Protein AF-0000000078660345 (afdb_homodimer)

Structure (mmCIF, N/CA/C/O backbone):
data_AF-0000000078660345-model_v1
#
loop_
_entity.id
_entity.type
_entity.pdbx_description
1 polymer Gp118
#
loop_
_atom_site.group_PDB
_atom_site.id
_atom_site.type_symbol
_atom_site.label_atom_id
_atom_site.label_alt_id
_atom_site.label_comp_id
_atom_site.label_asym_id
_atom_site.label_entity_id
_atom_site.label_seq_id
_atom_site.pdbx_PDB_ins_code
_atom_site.Cartn_x
_atom_site.Cartn_y
_atom_site.Cartn_z
_atom_site.occupancy
_atom_site.B_iso_or_equiv
_atom_site.auth_seq_id
_atom_site.auth_comp_id
_atom_site.auth_asym_id
_atom_site.auth_atom_id
_atom_site.pdbx_PDB_model_num
ATOM 1 N N . MET A 1 1 ? -8.359 8.5 -7.828 1 90.56 1 MET A N 1
ATOM 2 C CA . MET A 1 1 ? -7.992 8.031 -6.496 1 90.56 1 MET A CA 1
ATOM 3 C C . MET A 1 1 ? -6.828 8.844 -5.938 1 90.56 1 MET A C 1
ATOM 5 O O . MET A 1 1 ? -5.863 9.125 -6.648 1 90.56 1 MET A O 1
ATOM 9 N N . PRO A 1 2 ? -6.848 9.375 -4.699 1 96.94 2 PRO A N 1
ATOM 10 C CA . PRO A 1 2 ? -5.801 10.266 -4.191 1 96.94 2 PRO A CA 1
ATOM 11 C C . PRO A 1 2 ? -4.473 9.547 -3.969 1 96.94 2 PRO A C 1
ATOM 13 O O . PRO A 1 2 ? -4.453 8.328 -3.773 1 96.94 2 PRO A O 1
ATOM 16 N N . GLY A 1 3 ? -3.383 10.242 -4.055 1 98.69 3 GLY A N 1
ATOM 17 C CA . GLY A 1 3 ? -2.053 9.703 -3.828 1 98.69 3 GLY A CA 1
ATOM 18 C C . GLY A 1 3 ? -1.771 9.391 -2.369 1 98.69 3 GLY A C 1
ATOM 19 O O . GLY A 1 3 ? -2.238 10.109 -1.479 1 98.69 3 GLY A O 1
ATOM 20 N N . ALA A 1 4 ? -1.018 8.328 -2.193 1 98.81 4 ALA A N 1
ATOM 21 C CA . ALA A 1 4 ? -0.575 7.945 -0.854 1 98.81 4 ALA A CA 1
ATOM 22 C C . ALA A 1 4 ? 0.367 8.992 -0.269 1 98.81 4 ALA A C 1
ATOM 24 O O . ALA A 1 4 ? 1.293 9.453 -0.943 1 98.81 4 ALA A O 1
ATOM 25 N N . VAL A 1 5 ? 0.137 9.391 0.981 1 98.94 5 VAL A N 1
ATOM 26 C CA . VAL A 1 5 ? 1.002 10.352 1.66 1 98.94 5 VAL A CA 1
ATOM 27 C C . VAL A 1 5 ? 2.189 9.625 2.287 1 98.94 5 VAL A C 1
ATOM 29 O O . VAL A 1 5 ? 2.031 8.539 2.855 1 98.94 5 VAL A O 1
ATOM 32 N N . ARG A 1 6 ? 3.371 10.227 2.215 1 98.88 6 ARG A N 1
ATOM 33 C CA . ARG A 1 6 ? 4.613 9.625 2.689 1 98.88 6 ARG A CA 1
ATOM 34 C C . ARG A 1 6 ? 5.293 10.516 3.723 1 98.88 6 ARG A C 1
ATOM 36 O O . ARG A 1 6 ? 4.887 11.664 3.926 1 98.88 6 ARG A O 1
ATOM 43 N N . LEU A 1 7 ? 6.234 9.945 4.379 1 98.94 7 LEU A N 1
ATOM 44 C CA . LEU A 1 7 ? 7.055 10.734 5.293 1 98.94 7 LEU A CA 1
ATOM 45 C C . LEU A 1 7 ? 7.547 12.008 4.617 1 98.94 7 LEU A C 1
ATOM 47 O O . LEU A 1 7 ? 8.008 11.969 3.475 1 98.94 7 LEU A O 1
ATOM 51 N N . ASN A 1 8 ? 7.406 13.086 5.277 1 98.88 8 ASN A N 1
ATOM 52 C CA . ASN A 1 8 ? 7.902 14.406 4.906 1 98.88 8 ASN A CA 1
ATOM 53 C C . ASN A 1 8 ? 7.02 15.055 3.842 1 98.88 8 ASN A C 1
ATOM 55 O O . ASN A 1 8 ? 7.32 16.156 3.361 1 98.88 8 ASN A O 1
ATOM 59 N N . ASP A 1 9 ? 5.996 14.445 3.354 1 98.94 9 ASP A N 1
ATOM 60 C CA . ASP A 1 9 ? 4.988 15.172 2.584 1 98.94 9 ASP A CA 1
ATOM 61 C C . ASP A 1 9 ? 4.352 16.281 3.42 1 98.94 9 ASP A C 1
ATOM 63 O O . ASP A 1 9 ? 4.43 16.25 4.648 1 98.94 9 ASP A O 1
ATOM 67 N N . THR A 1 10 ? 3.684 17.297 2.742 1 98.94 10 THR A N 1
ATOM 68 C CA . THR A 1 10 ? 3.328 18.531 3.457 1 98.94 10 THR A CA 1
ATOM 69 C C . THR A 1 10 ? 1.813 18.688 3.531 1 98.94 10 THR A C 1
ATOM 71 O O . THR A 1 10 ? 1.074 18 2.828 1 98.94 10 THR A O 1
ATOM 74 N N . CYS A 1 11 ? 1.404 19.609 4.414 1 98.81 11 CYS A N 1
ATOM 75 C CA . CYS A 1 11 ? -0.005 19.953 4.551 1 98.81 11 CYS A CA 1
ATOM 76 C C . CYS A 1 11 ? -0.269 21.359 4.016 1 98.81 11 CYS A C 1
ATOM 78 O O . CYS A 1 11 ? 0.665 22.078 3.65 1 98.81 11 CYS A O 1
ATOM 80 N N . SER A 1 12 ? -1.516 21.734 4.078 1 98.75 12 SER A N 1
ATOM 81 C CA . SER A 1 12 ? -1.976 23.016 3.529 1 98.75 12 SER A CA 1
ATOM 82 C C . SER A 1 12 ? -1.682 24.156 4.48 1 98.75 12 SER A C 1
ATOM 84 O O . SER A 1 12 ? -1.7 25.328 4.078 1 98.75 12 SER A O 1
ATOM 86 N N . GLY A 1 13 ? -1.365 23.844 5.75 1 98.44 13 GLY A N 1
ATOM 87 C CA . GLY A 1 13 ? -1.57 24.844 6.777 1 98.44 13 GLY A CA 1
ATOM 88 C C . GLY A 1 13 ? -3.035 25.141 7.039 1 98.44 13 GLY A C 1
ATOM 89 O O . GLY A 1 13 ? -3.916 24.469 6.496 1 98.44 13 GLY A O 1
ATOM 90 N N . HIS A 1 14 ? -3.252 26.016 7.953 1 98.19 14 HIS A N 1
ATOM 91 C CA . HIS A 1 14 ? -4.594 26.469 8.273 1 98.19 14 HIS A CA 1
ATOM 92 C C . HIS A 1 14 ? -4.559 27.859 8.93 1 98.19 14 HIS A C 1
ATOM 94 O O . HIS A 1 14 ? -3.631 28.156 9.68 1 98.19 14 HIS A O 1
ATOM 100 N N . ASP A 1 15 ? -5.574 28.641 8.562 1 97.19 15 ASP A N 1
ATOM 101 C CA . ASP A 1 15 ? -5.609 30 9.062 1 97.19 15 ASP A CA 1
ATOM 102 C C . ASP A 1 15 ? -4.273 30.703 8.828 1 97.19 15 ASP A C 1
ATOM 104 O O . ASP A 1 15 ? -3.795 30.781 7.695 1 97.19 15 ASP A O 1
ATOM 108 N N . ASP A 1 16 ? -3.551 31.234 9.984 1 97.62 16 ASP A N 1
ATOM 109 C CA . ASP A 1 16 ? -2.277 31.938 9.82 1 97.62 16 AS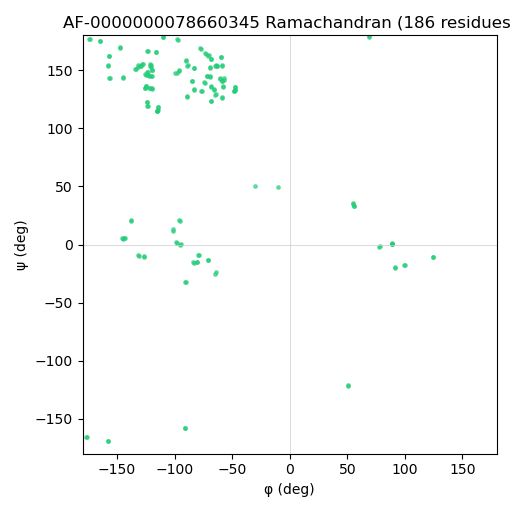P A CA 1
ATOM 110 C C . ASP A 1 16 ? -1.105 31.016 10.172 1 97.62 16 ASP A C 1
ATOM 112 O O . ASP A 1 16 ? 0.02 31.484 10.352 1 97.62 16 ASP A O 1
ATOM 116 N N . PHE A 1 17 ? -1.413 29.688 10.312 1 98.38 17 PHE A N 1
ATOM 117 C CA . PHE A 1 17 ? -0.36 28.703 10.453 1 98.38 17 PHE A CA 1
ATOM 118 C C . PHE A 1 17 ? 0.093 28.188 9.094 1 98.38 17 PHE A C 1
ATOM 120 O O . PHE A 1 17 ? -0.723 27.719 8.297 1 98.38 17 PHE A O 1
ATOM 127 N N . GLY A 1 18 ? 1.322 28.219 8.805 1 98.19 18 GLY A N 1
ATOM 128 C CA . GLY A 1 18 ? 1.854 27.828 7.508 1 98.19 18 GLY A CA 1
ATOM 129 C C . GLY A 1 18 ? 1.916 26.328 7.309 1 98.19 18 GLY A C 1
ATOM 130 O O . GLY A 1 18 ? 1.746 25.562 8.258 1 98.19 18 GLY A O 1
ATOM 131 N N . SER A 1 19 ? 2.174 25.953 6.043 1 98.62 19 SER A N 1
ATOM 132 C CA . SER A 1 19 ? 2.418 24.562 5.688 1 98.62 19 SER A CA 1
ATOM 133 C C . SER A 1 19 ? 3.611 24 6.449 1 98.62 19 SER 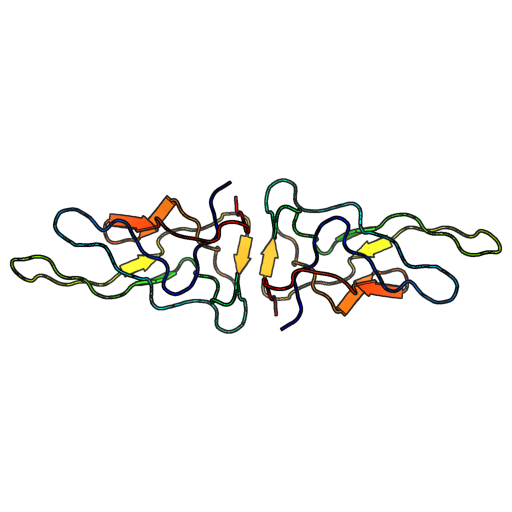A C 1
ATOM 135 O O . SER A 1 19 ? 4.512 24.75 6.844 1 98.62 19 SER A O 1
ATOM 137 N N . ARG A 1 20 ? 3.607 22.656 6.637 1 98.75 20 ARG A N 1
ATOM 138 C CA . ARG A 1 20 ? 4.715 21.953 7.273 1 98.75 20 ARG A CA 1
ATOM 139 C C . ARG A 1 20 ? 4.73 20.469 6.871 1 98.75 20 ARG A C 1
ATOM 141 O O . ARG A 1 20 ? 3.729 19.953 6.379 1 98.75 20 ARG A O 1
ATOM 148 N N . PRO A 1 21 ? 5.824 19.812 7.062 1 98.88 21 PRO A N 1
ATOM 149 C CA . PRO A 1 21 ? 5.883 18.375 6.781 1 98.88 21 PRO A CA 1
ATOM 150 C C . PRO A 1 21 ? 5.355 17.516 7.934 1 98.88 21 PRO A C 1
ATOM 152 O O . PRO A 1 21 ? 5.391 17.953 9.086 1 98.88 21 PRO A O 1
ATOM 155 N N . ASN A 1 22 ? 4.82 16.312 7.547 1 98.94 22 ASN A N 1
ATOM 156 C CA . ASN A 1 22 ? 4.727 15.305 8.594 1 98.94 22 ASN A CA 1
ATOM 157 C C . ASN A 1 22 ? 6.105 14.781 8.992 1 98.94 22 ASN A C 1
ATOM 159 O O . ASN A 1 22 ? 7.082 14.984 8.273 1 98.94 22 ASN A O 1
ATOM 163 N N . ASN A 1 23 ? 6.16 14.094 10.25 1 98.88 23 ASN A N 1
ATOM 164 C CA . ASN A 1 23 ? 7.473 13.664 10.719 1 98.88 23 ASN A CA 1
ATOM 165 C C . ASN A 1 23 ? 7.418 12.258 11.32 1 98.88 23 ASN A C 1
ATOM 167 O O . ASN A 1 23 ? 8.273 11.898 12.133 1 98.88 23 ASN A O 1
ATOM 171 N N . GLN A 1 24 ? 6.406 11.5 10.984 1 98.94 24 GLN A N 1
ATOM 172 C CA . GLN A 1 24 ? 6.293 10.109 11.398 1 98.94 24 GLN A CA 1
ATOM 173 C C . GLN A 1 24 ? 5.648 9.258 10.312 1 98.94 24 GLN A C 1
ATOM 175 O O . GLN A 1 24 ? 4.738 9.711 9.617 1 98.94 24 GLN A O 1
ATOM 180 N N . ALA A 1 25 ? 6.109 8.062 10.203 1 98.81 25 ALA A N 1
ATOM 181 C CA . ALA A 1 25 ? 5.609 7.102 9.219 1 98.81 25 ALA A CA 1
ATOM 182 C C . ALA A 1 25 ? 6.062 5.684 9.555 1 98.81 25 ALA A C 1
ATOM 184 O O . ALA A 1 25 ? 6.762 5.469 10.547 1 98.81 25 ALA A O 1
ATOM 185 N N . SER A 1 26 ? 5.547 4.781 8.742 1 98.81 26 SER A N 1
ATOM 186 C CA . SER A 1 26 ? 5.984 3.398 8.891 1 98.81 26 SER A CA 1
ATOM 187 C C . SER A 1 26 ? 7.496 3.275 8.742 1 98.81 26 SER A C 1
ATOM 189 O O . SER A 1 26 ? 8.094 3.918 7.879 1 98.81 26 SER A O 1
ATOM 191 N N . THR A 1 27 ? 8.156 2.381 9.562 1 98.12 27 THR A N 1
ATOM 192 C CA . THR A 1 27 ? 9.602 2.178 9.492 1 98.12 27 THR A CA 1
ATOM 193 C C . THR A 1 27 ? 9.938 0.948 8.648 1 98.12 27 THR A C 1
ATOM 195 O O . THR A 1 27 ? 11.109 0.633 8.438 1 98.12 27 THR A O 1
ATOM 198 N N . ASP A 1 28 ? 8.883 0.272 8.086 1 97.38 28 ASP A N 1
ATOM 199 C CA . ASP A 1 28 ? 9.188 -0.952 7.352 1 97.38 28 ASP A CA 1
ATOM 200 C C . ASP A 1 28 ? 8.281 -1.098 6.129 1 97.38 28 ASP A C 1
ATOM 202 O O . ASP A 1 28 ? 8.234 -2.162 5.508 1 97.38 28 ASP A O 1
ATOM 206 N N . VAL A 1 29 ? 7.461 -0.169 5.781 1 98.38 29 VAL A N 1
ATOM 207 C CA . VAL A 1 29 ? 6.672 -0.076 4.555 1 98.38 29 VAL A CA 1
ATOM 208 C C . VAL A 1 29 ? 6.977 1.24 3.844 1 98.38 29 VAL A C 1
ATOM 210 O O . VAL A 1 29 ? 6.824 2.316 4.426 1 98.38 29 VAL A O 1
ATOM 213 N N . PHE A 1 30 ? 7.418 1.163 2.609 1 98.5 30 PHE A N 1
ATOM 214 C CA . PHE A 1 30 ? 7.93 2.342 1.919 1 98.5 30 PHE A CA 1
ATOM 215 C C . PHE A 1 30 ? 7.207 2.547 0.592 1 98.5 30 PHE A C 1
ATOM 217 O O . PHE A 1 30 ? 6.941 1.584 -0.131 1 98.5 30 PHE A O 1
ATOM 224 N N . VAL A 1 31 ? 6.844 3.74 0.366 1 98.5 31 VAL A N 1
ATOM 225 C CA . VAL A 1 31 ? 6.277 4.215 -0.894 1 98.5 31 VAL A CA 1
ATOM 226 C C . VAL A 1 31 ? 7.23 5.215 -1.543 1 98.5 31 VAL A C 1
ATOM 228 O O . VAL A 1 31 ? 7.488 6.285 -0.989 1 98.5 31 VAL A O 1
ATOM 231 N N . ASN A 1 32 ? 7.777 4.875 -2.732 1 97.94 32 ASN A N 1
ATOM 232 C CA . ASN A 1 32 ? 8.727 5.727 -3.439 1 97.94 32 ASN A CA 1
ATOM 233 C C . ASN A 1 32 ? 9.922 6.09 -2.562 1 97.94 32 ASN A C 1
ATOM 235 O O . ASN A 1 32 ? 10.336 7.25 -2.518 1 97.94 32 ASN A O 1
ATOM 239 N N . GLY A 1 33 ? 10.289 5.184 -1.774 1 96.88 33 GLY A N 1
ATOM 240 C CA . GLY A 1 33 ? 11.508 5.363 -1.008 1 96.88 33 GLY A CA 1
ATOM 241 C C . GLY A 1 33 ? 11.281 6.051 0.326 1 96.88 33 GLY A C 1
ATOM 242 O O . GLY A 1 33 ? 12.227 6.258 1.091 1 96.88 33 GLY A O 1
ATOM 243 N N . ARG A 1 34 ? 10.102 6.406 0.673 1 98.62 34 ARG A N 1
ATOM 244 C CA . ARG A 1 34 ? 9.75 7.082 1.918 1 98.62 34 ARG A CA 1
ATOM 245 C C . ARG A 1 34 ? 8.711 6.289 2.697 1 98.62 34 ARG A C 1
ATOM 247 O O . ARG A 1 34 ? 7.867 5.609 2.105 1 98.62 34 ARG A O 1
ATOM 254 N N . GLY A 1 35 ? 8.68 6.309 4.004 1 98.81 35 GLY A N 1
ATOM 255 C CA . GLY A 1 35 ? 7.734 5.582 4.836 1 98.81 35 GLY A CA 1
ATOM 256 C C . GLY A 1 35 ? 6.289 5.973 4.586 1 9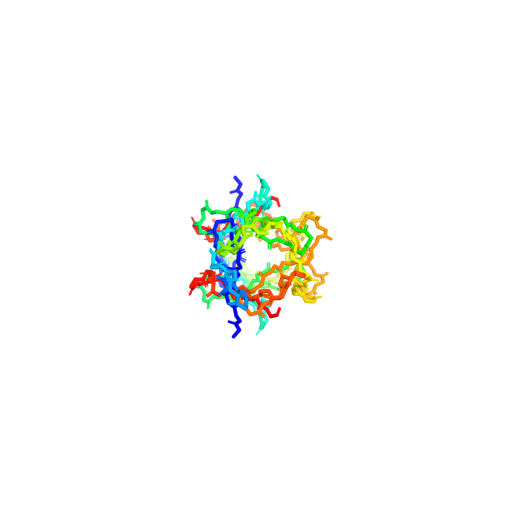8.81 35 GLY A C 1
ATOM 257 O O . GLY A 1 35 ? 5.992 7.145 4.344 1 98.81 35 GLY A O 1
ATOM 258 N N . ALA A 1 36 ? 5.445 4.988 4.652 1 98.88 36 ALA A N 1
ATOM 259 C CA . ALA A 1 36 ? 4.008 5.219 4.52 1 98.88 36 ALA A CA 1
ATOM 260 C C . ALA A 1 36 ? 3.461 5.977 5.723 1 98.88 36 ALA A C 1
ATOM 262 O O . ALA A 1 36 ? 3.645 5.559 6.867 1 98.88 36 ALA A O 1
ATOM 263 N N . HIS A 1 37 ? 2.811 7.145 5.504 1 98.94 37 HIS A N 1
ATOM 264 C CA . HIS A 1 37 ? 2.213 7.953 6.559 1 98.94 37 HIS A CA 1
ATOM 265 C C . HIS A 1 37 ? 0.819 7.449 6.918 1 98.94 37 HIS A C 1
ATOM 267 O O . HIS A 1 37 ? -0 7.195 6.031 1 98.94 37 HIS A O 1
ATOM 273 N N . ARG A 1 38 ? 0.502 7.305 8.219 1 98.94 38 ARG A N 1
ATOM 274 C CA . ARG A 1 38 ? -0.704 6.609 8.664 1 98.94 38 ARG A CA 1
ATOM 275 C C . ARG A 1 38 ? -1.505 7.469 9.633 1 98.94 38 ARG A C 1
ATOM 277 O O . ARG A 1 38 ? -0.966 8.398 10.234 1 98.94 38 ARG A O 1
ATOM 284 N N . GLN A 1 39 ? -2.775 7.18 9.688 1 98.94 39 GLN A N 1
ATOM 285 C CA . GLN A 1 39 ? -3.604 7.836 10.695 1 98.94 39 GLN A CA 1
ATOM 286 C C . GLN A 1 39 ? -2.943 7.777 12.07 1 98.94 39 GLN A C 1
ATOM 288 O O . GLN A 1 39 ? -2.439 6.73 12.477 1 98.94 39 GLN A O 1
ATOM 293 N N . GLY A 1 40 ? -2.986 8.883 12.703 1 98.94 40 GLY A N 1
ATOM 294 C CA . GLY A 1 40 ? -2.41 8.969 14.039 1 98.94 40 GLY A CA 1
ATOM 295 C C . GLY A 1 40 ? -0.955 9.398 14.031 1 98.94 40 GLY A C 1
ATOM 296 O O . GLY A 1 40 ? -0.427 9.836 15.055 1 98.94 40 GLY A O 1
ATOM 297 N N . ASP A 1 41 ? -0.25 9.281 12.945 1 98.94 41 ASP A N 1
ATOM 298 C CA . ASP A 1 41 ? 1.136 9.727 12.828 1 98.94 41 ASP A CA 1
ATOM 299 C C . ASP A 1 41 ? 1.243 11.234 13.016 1 98.94 41 ASP A C 1
ATOM 301 O O . ASP A 1 41 ? 0.329 11.977 12.648 1 98.94 41 ASP A O 1
ATOM 305 N N . SER A 1 42 ? 2.395 11.68 13.461 1 98.88 42 SER A N 1
ATOM 306 C CA . SER A 1 42 ? 2.551 13.055 13.93 1 98.88 42 SER A CA 1
ATOM 307 C C . SER A 1 42 ? 2.963 13.977 12.789 1 98.88 42 SER A C 1
ATOM 309 O O . SER A 1 42 ? 3.529 13.523 11.789 1 98.88 42 SER A O 1
ATOM 311 N N . TRP A 1 43 ? 2.691 15.219 13.016 1 98.88 43 TRP A N 1
ATOM 312 C CA . TRP A 1 43 ? 3.115 16.328 12.164 1 98.88 43 TRP A CA 1
ATOM 313 C C . TRP A 1 43 ? 3.998 17.297 12.93 1 98.88 43 TRP A C 1
ATOM 315 O O . TRP A 1 43 ? 3.775 17.547 14.117 1 98.88 43 TRP A O 1
ATOM 325 N N . ALA A 1 44 ? 4.871 17.922 12.234 1 98.81 44 ALA A N 1
ATOM 326 C CA . ALA A 1 44 ? 5.812 18.859 12.852 1 98.81 44 ALA A CA 1
ATOM 327 C C . ALA A 1 44 ? 5.086 20.062 13.438 1 98.81 44 ALA A C 1
ATOM 329 O O . ALA A 1 44 ? 3.984 20.406 13.008 1 98.81 44 ALA A O 1
ATOM 330 N N . VAL A 1 45 ? 5.703 20.656 14.43 1 98.38 45 VAL A N 1
ATOM 331 C CA . VAL A 1 45 ? 5.184 21.891 15.008 1 98.38 45 VAL A CA 1
ATOM 332 C C . VAL A 1 45 ? 5.309 23.031 14 1 98.38 45 VAL A C 1
ATOM 334 O O . VAL A 1 45 ? 6.328 23.156 13.312 1 98.38 45 VAL A O 1
ATOM 337 N N . HIS A 1 46 ? 4.27 23.844 13.852 1 98.12 46 HIS A N 1
ATOM 338 C CA . HIS A 1 46 ? 4.328 25.125 13.148 1 98.12 46 HIS A CA 1
ATOM 339 C C . HIS A 1 46 ? 3.73 26.25 13.992 1 98.12 46 HIS A C 1
ATOM 341 O O . HIS A 1 46 ? 2.992 25.984 14.945 1 98.12 46 HIS A O 1
ATOM 347 N N . CYS A 1 47 ? 4.199 27.422 13.711 1 97.69 47 CYS A N 1
ATOM 348 C CA . CYS A 1 47 ? 3.797 28.594 14.492 1 97.69 47 CYS A CA 1
ATOM 349 C C . CYS A 1 47 ? 3.143 29.641 13.609 1 97.69 47 CYS A C 1
ATOM 351 O O . CYS A 1 47 ? 3.381 29.688 12.398 1 97.69 47 CYS A O 1
ATOM 353 N N . ASN A 1 48 ? 2.256 30.422 14.344 1 96.38 48 ASN A N 1
ATOM 354 C CA . ASN A 1 48 ? 1.751 31.609 13.648 1 96.38 48 ASN A CA 1
ATOM 355 C C . ASN A 1 48 ? 2.533 32.875 14.023 1 96.38 48 ASN A C 1
ATOM 357 O O . ASN A 1 48 ? 3.508 32.781 14.773 1 96.38 48 ASN A O 1
ATOM 361 N N . PRO A 1 49 ? 2.264 34.031 13.422 1 92.31 49 PRO A N 1
ATOM 362 C CA . PRO A 1 49 ? 3.061 35.25 13.617 1 92.31 49 PRO A CA 1
ATOM 363 C C . PRO A 1 49 ? 3.01 35.781 15.055 1 92.31 49 PRO A C 1
ATOM 365 O O . PRO A 1 49 ? 3.881 36.531 15.469 1 92.31 49 PRO A O 1
ATOM 368 N N . VAL A 1 50 ? 2.072 35.625 16.078 1 88.12 50 VAL A N 1
ATOM 369 C CA . VAL A 1 50 ? 1.95 36.156 17.438 1 88.12 50 VAL A CA 1
ATOM 370 C C . VAL A 1 50 ? 2.492 35.156 18.438 1 88.12 50 VAL A C 1
ATOM 372 O O . VAL A 1 50 ? 2.23 35.25 19.641 1 88.12 50 VAL A O 1
ATOM 375 N N . PRO A 1 51 ? 3.266 34.281 18.109 1 80.88 51 PRO A N 1
ATOM 376 C CA . PRO A 1 51 ? 3.939 33 17.875 1 80.88 51 PRO A CA 1
ATOM 377 C C . PRO A 1 51 ? 3.281 31.828 18.641 1 80.88 51 PRO A C 1
ATOM 379 O O . PRO A 1 51 ? 3.826 31.344 19.625 1 80.88 51 PRO A O 1
ATOM 382 N N . SER A 1 52 ? 2.029 31.594 18.625 1 94.75 52 SER A N 1
ATOM 383 C CA . SER A 1 52 ? 1.403 30.359 19.047 1 94.75 52 SER A CA 1
ATOM 384 C C . SER A 1 52 ? 1.804 29.188 18.141 1 94.75 52 SER A C 1
ATOM 386 O O . SER A 1 52 ? 1.833 29.344 16.922 1 94.75 52 SER A O 1
ATOM 388 N N . CYS A 1 53 ? 2.266 28.094 18.844 1 98.38 53 CYS A N 1
ATOM 389 C CA . CYS A 1 53 ? 2.766 26.938 18.109 1 98.38 53 CYS A CA 1
ATOM 390 C C . CYS A 1 53 ? 2.037 25.656 18.516 1 98.38 53 CYS A C 1
ATOM 392 O O . CYS A 1 53 ? 1.604 25.531 19.656 1 98.38 53 CYS A O 1
ATOM 394 N N . HIS A 1 54 ? 1.845 24.75 17.547 1 98.44 54 HIS A N 1
ATOM 395 C CA . HIS A 1 54 ? 1.306 23.438 17.875 1 98.44 54 HIS A CA 1
ATOM 396 C C . HIS A 1 54 ? 1.667 22.422 16.797 1 98.44 54 HIS A C 1
ATOM 398 O O . HIS A 1 54 ? 2.016 22.781 15.68 1 98.44 54 HIS A O 1
ATOM 404 N N . GLY A 1 55 ? 1.704 21.172 17.25 1 98.06 55 GLY A N 1
ATOM 405 C CA . GLY A 1 55 ? 1.789 20.062 16.328 1 98.06 55 GLY A CA 1
ATOM 406 C C . GLY A 1 55 ? 0.432 19.516 15.906 1 98.06 55 GLY A C 1
ATOM 407 O O . GLY A 1 55 ? -0.542 20.266 15.828 1 98.06 55 GLY A O 1
ATOM 408 N N . GLY A 1 56 ? 0.416 18.297 15.469 1 98.19 56 GLY A N 1
ATOM 409 C CA . GLY A 1 56 ? -0.815 17.594 15.141 1 98.19 56 GLY A CA 1
ATOM 410 C C . GLY A 1 56 ? -0.593 16.141 14.781 1 98.19 56 GLY A C 1
ATOM 411 O O . GLY A 1 56 ? 0.539 15.648 14.82 1 98.19 56 GLY A O 1
ATOM 412 N N . ASN A 1 57 ? -1.653 15.523 14.562 1 98.81 57 ASN A N 1
ATOM 413 C CA . ASN A 1 57 ? -1.657 14.133 14.109 1 98.81 57 ASN A CA 1
ATOM 414 C C . ASN A 1 57 ? -2.629 13.93 12.953 1 98.81 57 ASN A C 1
ATOM 416 O O . ASN A 1 57 ? -3.625 14.641 12.836 1 98.81 57 ASN A O 1
ATOM 420 N N . ALA A 1 58 ? -2.301 12.945 12.094 1 98.94 58 ALA A N 1
ATOM 421 C CA . ALA A 1 58 ? -3.213 12.57 11.016 1 98.94 58 ALA A CA 1
ATOM 422 C C . ALA A 1 58 ? -4.559 12.117 11.578 1 98.94 58 ALA A C 1
ATOM 424 O O . ALA A 1 58 ? -4.625 11.172 12.367 1 98.94 58 ALA A O 1
ATOM 425 N N . ALA A 1 59 ? -5.594 12.711 11.094 1 98.88 59 ALA A N 1
ATOM 426 C CA . ALA A 1 59 ? -6.902 12.5 11.711 1 98.88 59 ALA A CA 1
ATOM 427 C C . ALA A 1 59 ? -7.633 11.328 11.062 1 98.88 59 ALA A C 1
ATOM 429 O O . ALA A 1 59 ? -8.445 10.664 11.703 1 98.88 59 ALA A O 1
ATOM 430 N N . ASN A 1 60 ? -7.406 11.117 9.781 1 98.25 60 ASN A N 1
ATOM 431 C CA . ASN A 1 60 ? -8.078 10.031 9.078 1 98.25 60 ASN A CA 1
ATOM 432 C C . ASN A 1 60 ? -7.191 9.445 7.984 1 98.25 60 ASN A C 1
ATOM 434 O O . ASN A 1 60 ? -6.113 9.969 7.703 1 98.25 60 ASN A O 1
ATOM 438 N N . GLY A 1 61 ? -7.609 8.336 7.438 1 98.31 61 GLY A N 1
ATOM 439 C CA . GLY A 1 61 ? -6.977 7.609 6.348 1 98.31 61 GLY A CA 1
ATOM 440 C C . GLY A 1 61 ? -7.934 6.703 5.598 1 98.31 61 GLY A C 1
ATOM 441 O O . GLY A 1 61 ? -9.148 6.848 5.711 1 98.31 61 GLY A O 1
ATOM 442 N N . SER A 1 62 ? -7.379 5.891 4.777 1 98.62 62 SER A N 1
ATOM 443 C CA . SER A 1 62 ? -8.141 4.977 3.93 1 98.62 62 SER A CA 1
ATOM 444 C C . SER A 1 62 ? -9.016 4.047 4.762 1 98.62 62 SER A C 1
ATOM 446 O O . SER A 1 62 ? -8.57 3.533 5.793 1 98.62 62 SER A O 1
ATOM 448 N N . PRO A 1 63 ? -10.234 3.764 4.328 1 97.38 63 PRO A N 1
ATOM 449 C CA . PRO A 1 63 ? -11.031 2.76 5.031 1 97.38 63 PRO A CA 1
ATOM 450 C C . PRO A 1 63 ? -10.633 1.33 4.672 1 97.38 63 PRO A C 1
ATOM 452 O O . PRO A 1 63 ? -11.062 0.381 5.332 1 97.38 63 PRO A O 1
ATOM 455 N N . ASN A 1 64 ? -9.742 1.174 3.615 1 96.25 64 ASN A N 1
ATOM 456 C CA . ASN A 1 64 ? -9.57 -0.172 3.078 1 96.25 64 ASN A CA 1
ATOM 457 C C . ASN A 1 64 ? -8.094 -0.533 2.951 1 96.25 64 ASN A C 1
ATOM 459 O O . ASN A 1 64 ? -7.754 -1.642 2.531 1 96.25 64 ASN A O 1
ATOM 463 N N . VAL A 1 65 ? -7.215 0.353 3.123 1 98.31 65 VAL A N 1
ATOM 464 C CA . VAL A 1 65 ? -5.777 0.101 3.096 1 98.31 65 VAL A CA 1
ATOM 465 C C . VAL A 1 65 ? -5.184 0.363 4.477 1 98.31 65 VAL A C 1
ATOM 467 O O . VAL A 1 65 ? -5.234 1.487 4.98 1 9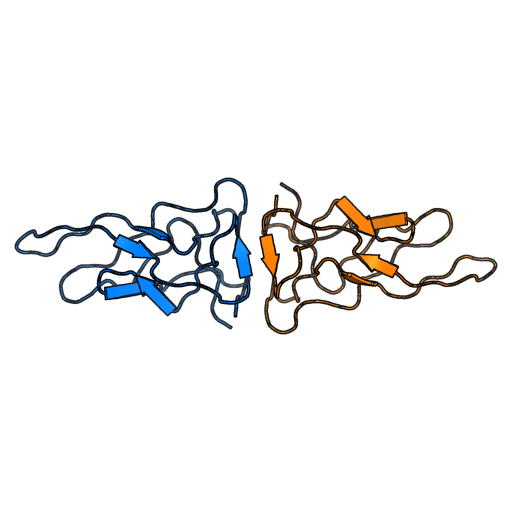8.31 65 VAL A O 1
ATOM 470 N N . PHE A 1 66 ? -4.598 -0.614 5.125 1 98.56 66 PHE A N 1
ATOM 471 C CA . PHE A 1 66 ? -4.023 -0.525 6.461 1 98.56 66 PHE A CA 1
ATOM 472 C C . PHE A 1 66 ? -2.545 -0.898 6.441 1 98.56 66 PHE A C 1
ATOM 474 O O . PHE A 1 66 ? -2.152 -1.859 5.777 1 98.56 66 PHE A O 1
ATOM 481 N N . VAL A 1 67 ? -1.803 -0.147 7.07 1 98.62 67 VAL A N 1
ATOM 482 C CA . VAL A 1 67 ? -0.367 -0.352 7.227 1 98.62 67 VAL A CA 1
ATOM 483 C C . VAL A 1 67 ? -0.01 -0.394 8.711 1 98.62 67 VAL A C 1
ATOM 485 O O . VAL A 1 67 ? -0.229 0.579 9.438 1 98.62 67 VAL A O 1
ATOM 488 N N . ASN A 1 68 ? 0.547 -1.521 9.219 1 98 68 ASN A N 1
ATOM 489 C CA . ASN A 1 68 ? 0.894 -1.697 10.625 1 98 68 ASN A CA 1
ATOM 490 C C . ASN A 1 68 ? -0.31 -1.466 11.531 1 98 68 ASN A C 1
ATOM 492 O O . ASN A 1 68 ? -0.2 -0.787 12.555 1 98 68 ASN A O 1
ATOM 496 N N . GLY A 1 69 ? -1.398 -1.83 10.984 1 97.88 69 GLY A N 1
ATOM 497 C CA . GLY A 1 69 ? -2.594 -1.789 11.812 1 97.88 69 GLY A CA 1
ATOM 498 C C . GLY A 1 69 ? -3.301 -0.448 11.773 1 97.88 69 GLY A C 1
ATOM 499 O O . GLY A 1 69 ? -4.336 -0.265 12.414 1 97.88 69 GLY A O 1
ATOM 500 N N . LYS A 1 70 ? -2.83 0.517 11.047 1 98.69 70 LYS A N 1
ATOM 501 C CA . LYS A 1 70 ? -3.41 1.854 10.969 1 98.69 70 LYS A CA 1
ATOM 502 C C . LYS A 1 70 ? -3.828 2.189 9.547 1 98.69 70 LYS A C 1
ATOM 504 O O . LYS A 1 70 ? -3.158 1.796 8.586 1 98.69 70 LYS A O 1
ATOM 509 N N . PRO A 1 71 ? -4.906 2.934 9.328 1 98.88 71 PRO A N 1
ATOM 510 C CA . PRO A 1 71 ? -5.281 3.389 7.984 1 98.88 71 PRO A CA 1
ATOM 511 C C . PRO A 1 71 ? -4.184 4.211 7.312 1 98.88 71 PRO A C 1
ATOM 513 O O . PRO A 1 71 ? -3.582 5.082 7.949 1 98.88 71 PRO A O 1
ATOM 516 N N . MET A 1 72 ? -3.965 3.902 6.059 1 98.81 72 MET A N 1
ATOM 517 C CA . MET A 1 72 ? -3.016 4.684 5.27 1 98.81 72 MET A CA 1
ATOM 518 C C . MET A 1 72 ? -3.602 6.043 4.906 1 98.81 72 MET A C 1
ATOM 520 O O . MET A 1 72 ? -4.77 6.141 4.527 1 98.81 72 MET A O 1
ATOM 524 N N . CYS A 1 73 ? -2.732 7.094 4.988 1 98.88 73 CYS A N 1
ATOM 525 C CA . CYS A 1 73 ? -3.205 8.438 4.684 1 98.88 73 CYS A CA 1
ATOM 526 C C . CYS A 1 73 ? -3.064 8.742 3.195 1 98.88 73 CYS A C 1
ATOM 528 O O . CYS A 1 73 ? -2.174 8.211 2.531 1 98.88 73 CYS A O 1
ATOM 530 N N . ARG A 1 74 ? -3.939 9.703 2.652 1 98.69 74 ARG A N 1
ATOM 531 C CA . ARG A 1 74 ? -3.998 10.117 1.253 1 98.69 74 ARG A CA 1
ATOM 532 C C . ARG A 1 74 ? -4.008 11.633 1.127 1 98.69 74 ARG A C 1
ATOM 534 O O . ARG A 1 74 ? -4.352 12.336 2.078 1 98.69 74 ARG A O 1
ATOM 541 N N . ILE A 1 75 ? -3.553 12.023 0.042 1 98.88 75 ILE A N 1
ATOM 542 C CA . ILE A 1 75 ? -3.791 13.43 -0.269 1 98.88 75 ILE A CA 1
ATOM 543 C C . ILE A 1 75 ? -5.262 13.773 -0.024 1 98.88 75 ILE A C 1
ATOM 545 O O . ILE A 1 75 ? -6.152 13.023 -0.434 1 98.88 75 ILE A O 1
ATOM 549 N N . GLY A 1 76 ? -5.527 14.859 0.663 1 98.69 76 GLY A N 1
ATOM 550 C CA . GLY A 1 76 ? -6.883 15.305 0.947 1 98.69 76 GLY A CA 1
ATOM 551 C C . GLY A 1 76 ? -7.348 14.945 2.346 1 98.69 76 GLY A C 1
ATOM 552 O O . GLY A 1 76 ? -8.32 15.508 2.846 1 98.69 76 GLY A O 1
ATOM 553 N N . ASP A 1 77 ? -6.676 14.016 2.986 1 98.81 77 ASP A N 1
ATOM 554 C CA . ASP A 1 77 ? -7.012 13.656 4.359 1 98.81 77 ASP A CA 1
ATOM 555 C C . ASP A 1 77 ? -6.684 14.797 5.324 1 98.81 77 ASP A C 1
ATOM 557 O O . ASP A 1 77 ? -5.844 15.648 5.023 1 98.81 77 ASP A O 1
ATOM 561 N N . SER A 1 78 ? -7.336 14.766 6.527 1 98.81 78 SER A N 1
ATOM 562 C CA . SER A 1 78 ? -7.23 15.883 7.461 1 98.81 78 SER A CA 1
ATOM 563 C C . SER A 1 78 ? -6.156 15.625 8.508 1 98.81 78 SER A C 1
ATOM 565 O O . SER A 1 78 ? -5.895 14.477 8.867 1 98.81 78 SER A O 1
ATOM 567 N N . VAL A 1 79 ? -5.598 16.703 8.938 1 98.81 79 VAL A N 1
ATOM 568 C CA . VAL A 1 79 ? -4.844 16.766 10.188 1 98.81 79 VAL A CA 1
ATOM 569 C C . VAL A 1 79 ? -5.723 17.359 11.289 1 98.81 79 VAL A C 1
ATOM 571 O O . VAL A 1 79 ? -6.551 18.234 11.039 1 98.81 79 VAL A O 1
ATOM 574 N N . ASN A 1 80 ? -5.516 16.922 12.492 1 98.75 80 ASN A N 1
ATOM 575 C CA . ASN A 1 80 ? -6.496 17.234 13.531 1 98.75 80 ASN A CA 1
ATOM 576 C C . ASN A 1 80 ? -6.461 18.703 13.914 1 98.75 80 ASN A C 1
ATOM 578 O O . ASN A 1 80 ? -7.359 19.203 14.602 1 98.75 80 ASN A O 1
ATOM 582 N N . CYS A 1 81 ? -5.465 19.438 13.523 1 98 81 CYS A N 1
ATOM 583 C CA . CYS A 1 81 ? -5.402 20.859 13.867 1 98 81 CYS A CA 1
ATOM 584 C C . CYS A 1 81 ? -6.215 21.688 12.891 1 98 81 CYS A C 1
ATOM 586 O O . CYS A 1 81 ? -6.398 22.891 13.094 1 98 81 CYS A O 1
ATOM 588 N N . GLY A 1 82 ? -6.551 21.078 11.766 1 98.25 82 GLY A N 1
ATOM 589 C CA . GLY A 1 82 ? -7.32 21.828 10.781 1 98.25 82 GLY A CA 1
ATOM 590 C C . GLY A 1 82 ? -6.664 21.859 9.414 1 98.25 82 GLY A C 1
ATOM 591 O O . GLY A 1 82 ? -7.293 22.266 8.43 1 98.25 82 GLY A O 1
ATOM 592 N N . SER A 1 83 ? -5.453 21.438 9.266 1 98.56 83 SER A N 1
ATOM 593 C CA . SER A 1 83 ? -4.777 21.328 7.98 1 98.56 83 SER A CA 1
ATOM 594 C C . SER A 1 83 ? -5.309 20.156 7.164 1 98.56 83 SER A C 1
ATOM 596 O O . SER A 1 83 ? -6.035 19.312 7.688 1 98.56 83 SER A O 1
ATOM 598 N N . THR A 1 84 ? -5 20.156 5.879 1 98.81 84 THR A N 1
ATOM 599 C CA . THR A 1 84 ? -5.246 19.047 4.957 1 98.81 84 THR A CA 1
ATOM 600 C C . THR A 1 84 ? -3.943 18.594 4.301 1 98.81 84 THR A C 1
ATOM 602 O O . THR A 1 84 ? -3.082 19.422 3.98 1 98.81 84 THR A O 1
ATOM 605 N N . MET A 1 85 ? -3.818 17.328 4.043 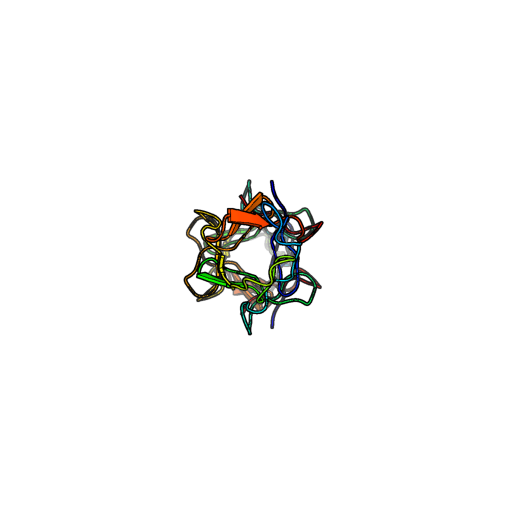1 98.88 85 MET A N 1
ATOM 606 C CA . MET A 1 85 ? -2.625 16.812 3.387 1 98.88 85 MET A CA 1
ATOM 607 C C . MET A 1 85 ? -2.646 17.109 1.892 1 98.88 85 MET A C 1
ATOM 609 O O . MET A 1 85 ? -3.631 16.812 1.21 1 98.88 85 MET A O 1
ATOM 613 N N . VAL A 1 86 ? -1.519 17.656 1.314 1 98.75 86 VAL A N 1
ATOM 614 C CA . VAL A 1 86 ? -1.681 18.219 -0.024 1 98.75 86 VAL A CA 1
ATOM 615 C C . VAL A 1 86 ? -0.647 17.609 -0.968 1 98.75 86 VAL A C 1
ATOM 617 O O . VAL A 1 86 ? -0.696 17.828 -2.18 1 98.75 86 VAL A O 1
ATOM 620 N N . ASN A 1 87 ? 0.349 16.859 -0.437 1 98.25 87 ASN A N 1
ATOM 621 C CA . ASN A 1 87 ? 1.306 16.141 -1.266 1 98.25 87 ASN A CA 1
ATOM 622 C C . ASN A 1 87 ? 1.279 14.641 -0.972 1 98.25 87 ASN A C 1
ATOM 624 O O . ASN A 1 87 ? 0.89 14.219 0.121 1 98.25 87 ASN A O 1
ATOM 628 N N . GLY A 1 88 ? 1.699 13.898 -1.979 1 98.38 88 GLY A N 1
ATOM 629 C CA . GLY A 1 88 ? 1.791 12.445 -1.889 1 98.38 88 GLY A CA 1
ATOM 630 C C . GLY A 1 88 ? 2.373 11.805 -3.135 1 98.38 88 GLY A C 1
ATOM 631 O O . GLY A 1 88 ? 2.984 12.484 -3.961 1 98.38 88 GLY A O 1
ATOM 632 N N . SER A 1 89 ? 2.193 10.539 -3.193 1 98.81 89 SER A N 1
ATOM 633 C CA . SER A 1 89 ? 2.744 9.766 -4.301 1 98.81 89 SER A CA 1
ATOM 634 C C . SER A 1 89 ? 2.029 10.078 -5.609 1 98.81 89 SER A C 1
ATOM 636 O O . SER A 1 89 ? 0.805 10.234 -5.633 1 98.81 89 SER A O 1
ATOM 638 N N . SER A 1 90 ? 2.805 10.078 -6.738 1 98.19 90 SER A N 1
ATOM 639 C CA . SER A 1 90 ? 2.219 10.32 -8.055 1 98.19 90 SER A CA 1
ATOM 640 C C . SER A 1 90 ? 1.877 9.016 -8.758 1 98.19 90 SER A C 1
ATOM 642 O O . SER A 1 90 ? 1.33 9.023 -9.867 1 98.19 90 SER A O 1
ATOM 644 N N . ASN A 1 91 ? 2.15 7.859 -8.094 1 98.12 91 ASN A N 1
ATOM 645 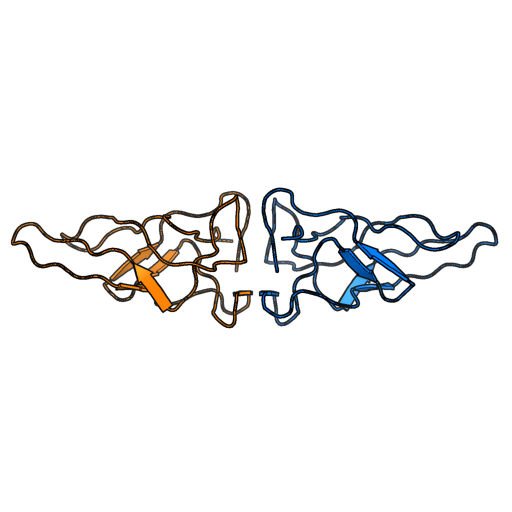C CA . ASN A 1 91 ? 1.895 6.613 -8.805 1 98.12 91 ASN A CA 1
ATOM 646 C C . ASN A 1 91 ? 1.415 5.516 -7.859 1 98.12 91 ASN A C 1
ATOM 648 O O . ASN A 1 91 ? 1.419 4.336 -8.219 1 98.12 91 ASN A O 1
ATOM 652 N N . VAL A 1 92 ? 1.193 5.762 -6.668 1 98.31 92 VAL A N 1
ATOM 653 C CA . VAL A 1 92 ? 0.493 4.902 -5.719 1 98.31 92 VAL A CA 1
ATOM 654 C C . VAL A 1 92 ? -0.798 5.578 -5.266 1 98.31 92 VAL A C 1
ATOM 656 O O . VAL A 1 92 ? -0.765 6.645 -4.645 1 98.31 92 VAL A O 1
ATOM 659 N N . PHE A 1 93 ? -1.926 5.039 -5.57 1 98 93 PHE A N 1
ATOM 660 C CA . PHE A 1 93 ? -3.232 5.629 -5.309 1 98 93 PHE A CA 1
ATOM 661 C C . PHE A 1 93 ? -4.059 4.73 -4.395 1 98 93 PHE A C 1
ATOM 663 O O . PHE A 1 93 ? -4.121 3.516 -4.598 1 98 93 PHE A O 1
ATOM 670 N N . VAL A 1 94 ? -4.645 5.371 -3.443 1 96.56 94 VAL A N 1
ATOM 671 C CA . VAL A 1 94 ? -5.367 4.691 -2.373 1 96.56 94 VAL A CA 1
ATOM 672 C C . VAL A 1 94 ? -6.797 5.23 -2.291 1 96.56 94 VAL A C 1
ATOM 674 O O . VAL A 1 94 ? -7.016 6.441 -2.396 1 96.56 94 VAL A O 1
ATOM 677 N N . ASN A 1 95 ? -7.699 4.367 -2.137 1 91.69 95 ASN A N 1
ATOM 678 C CA . ASN A 1 95 ? -9.094 4.781 -2.062 1 91.69 95 ASN A CA 1
ATOM 679 C C . ASN A 1 95 ? -9.453 5.297 -0.672 1 91.69 95 ASN A C 1
ATOM 681 O O . ASN A 1 95 ? -8.766 5 0.303 1 91.69 95 ASN A O 1
ATOM 685 N N . MET B 1 1 ? 13.43 -5.031 1.98 1 90.62 1 MET B N 1
ATOM 686 C CA . MET B 1 1 ? 11.992 -5.293 1.995 1 90.62 1 MET B CA 1
ATOM 687 C C . MET B 1 1 ? 11.484 -5.633 0.597 1 90.62 1 MET B C 1
ATOM 689 O O . MET B 1 1 ? 11.859 -4.98 -0.379 1 90.62 1 MET B O 1
ATOM 693 N N . PRO B 1 2 ? 10.711 -6.695 0.349 1 96.94 2 PRO B N 1
ATOM 694 C CA . PRO B 1 2 ? 10.328 -7.117 -1.002 1 96.94 2 PRO B CA 1
ATOM 695 C C . PRO B 1 2 ? 9.359 -6.152 -1.671 1 96.94 2 PRO B C 1
ATOM 697 O O . PRO B 1 2 ? 8.641 -5.422 -0.985 1 96.94 2 PRO B O 1
ATOM 700 N N . GLY B 1 3 ? 9.367 -6.082 -2.959 1 98.69 3 GLY B N 1
ATOM 701 C CA . GLY B 1 3 ? 8.477 -5.234 -3.736 1 98.69 3 GLY B CA 1
ATOM 702 C C . GLY B 1 3 ? 7.039 -5.73 -3.742 1 98.69 3 GLY B C 1
ATOM 703 O O . GLY B 1 3 ? 6.793 -6.941 -3.742 1 98.69 3 GLY B O 1
ATOM 704 N N . ALA B 1 4 ? 6.148 -4.762 -3.744 1 98.81 4 ALA B N 1
ATOM 705 C CA . ALA B 1 4 ? 4.723 -5.066 -3.846 1 98.81 4 ALA B CA 1
ATOM 706 C C . ALA B 1 4 ? 4.391 -5.691 -5.199 1 98.81 4 ALA B C 1
ATOM 708 O O . ALA B 1 4 ? 4.824 -5.195 -6.242 1 98.81 4 ALA B O 1
ATOM 709 N N . VAL B 1 5 ? 3.619 -6.777 -5.195 1 98.94 5 VAL B N 1
ATOM 710 C CA . VAL B 1 5 ? 3.195 -7.43 -6.43 1 98.94 5 VAL B CA 1
ATOM 711 C C . VAL B 1 5 ? 1.937 -6.75 -6.965 1 98.94 5 VAL B C 1
ATOM 713 O O . VAL B 1 5 ? 1.037 -6.402 -6.195 1 98.94 5 VAL B O 1
ATOM 716 N N . ARG B 1 6 ? 1.853 -6.59 -8.289 1 98.88 6 ARG B N 1
ATOM 717 C CA . ARG B 1 6 ? 0.756 -5.883 -8.945 1 98.88 6 ARG B CA 1
ATOM 718 C C . ARG B 1 6 ? 0.078 -6.773 -9.984 1 98.88 6 ARG B C 1
ATOM 720 O O . ARG B 1 6 ? 0.575 -7.855 -10.297 1 98.88 6 ARG B O 1
ATOM 727 N N . LEU B 1 7 ? -1.062 -6.336 -10.406 1 98.94 7 LEU B N 1
ATOM 728 C CA . LEU B 1 7 ? -1.739 -7.023 -11.5 1 98.94 7 LEU B CA 1
ATOM 729 C C . LEU B 1 7 ? -0.777 -7.289 -12.648 1 98.94 7 LEU B C 1
ATOM 731 O O . LEU B 1 7 ? -0.011 -6.402 -13.039 1 98.94 7 LEU B O 1
ATOM 735 N N . ASN B 1 8 ? -0.786 -8.461 -13.133 1 98.88 8 ASN B N 1
ATOM 736 C CA . ASN B 1 8 ? -0.053 -8.93 -14.312 1 98.88 8 ASN B CA 1
ATOM 737 C C . ASN B 1 8 ? 1.42 -9.172 -13.992 1 98.88 8 ASN B C 1
ATOM 739 O O . ASN B 1 8 ? 2.201 -9.516 -14.875 1 98.88 8 ASN B O 1
ATOM 743 N N . ASP B 1 9 ? 1.901 -8.938 -12.82 1 98.94 9 ASP B N 1
ATOM 744 C CA . ASP B 1 9 ? 3.213 -9.445 -12.43 1 98.94 9 ASP B CA 1
ATOM 745 C C . ASP B 1 9 ? 3.254 -10.969 -12.516 1 98.94 9 ASP B C 1
ATOM 747 O O . ASP B 1 9 ? 2.209 -11.625 -12.523 1 98.94 9 ASP B O 1
ATOM 751 N N . THR B 1 10 ? 4.512 -11.586 -12.57 1 98.94 10 THR B N 1
ATOM 752 C CA . THR B 1 10 ? 4.605 -12.984 -12.953 1 98.94 10 THR B CA 1
ATOM 753 C C . THR B 1 10 ? 5.148 -13.828 -11.797 1 98.94 10 THR B C 1
ATOM 755 O O . THR B 1 10 ? 5.668 -13.2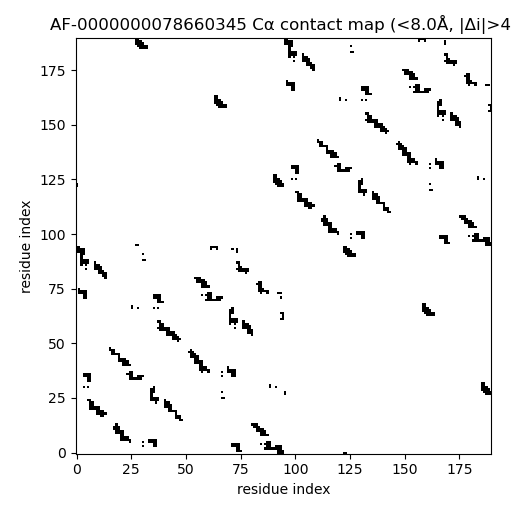89 -10.82 1 98.94 10 THR B O 1
ATOM 758 N N . CYS B 1 11 ? 4.984 -15.148 -11.961 1 98.81 11 CYS B N 1
ATOM 759 C CA . CYS B 1 11 ? 5.527 -16.109 -11 1 98.81 11 CYS B CA 1
ATOM 760 C C . CYS B 1 11 ? 6.684 -16.891 -11.602 1 98.81 11 CYS B C 1
ATOM 762 O O . CYS B 1 11 ? 6.977 -16.75 -12.797 1 98.81 11 CYS B O 1
ATOM 764 N N . SER B 1 12 ? 7.246 -17.75 -10.789 1 98.75 12 SER B N 1
ATOM 765 C CA . SER B 1 12 ? 8.43 -18.516 -11.164 1 98.75 12 SER B CA 1
ATOM 766 C C . SER B 1 12 ? 8.07 -19.719 -12.031 1 98.75 12 SER B C 1
ATOM 768 O O . SER B 1 12 ? 8.938 -20.297 -12.688 1 98.75 12 SER B O 1
ATOM 770 N N . GLY B 1 13 ? 6.773 -20.078 -12.07 1 98.44 13 GLY B N 1
ATOM 771 C CA . GLY B 1 13 ? 6.461 -21.438 -12.445 1 98.44 13 GLY B CA 1
ATOM 772 C C . GLY B 1 13 ? 6.891 -22.453 -11.398 1 98.44 13 GLY B C 1
ATOM 773 O O . GLY B 1 13 ? 7.34 -22.078 -10.312 1 98.44 13 GLY B O 1
ATOM 774 N N . HIS B 1 14 ? 6.605 -23.688 -11.688 1 98.19 14 HIS B N 1
ATOM 775 C CA . HIS B 1 14 ? 7.02 -24.797 -10.836 1 98.19 14 HIS B CA 1
ATOM 776 C C . HIS B 1 14 ? 7.094 -26.094 -11.625 1 98.19 14 HIS B C 1
ATOM 778 O O . HIS B 1 14 ? 6.301 -26.312 -12.547 1 98.19 14 HIS B O 1
ATOM 784 N N . ASP B 1 15 ? 8.102 -26.891 -11.258 1 97.25 15 ASP B N 1
ATOM 785 C CA . ASP B 1 15 ? 8.328 -28.141 -12 1 97.25 15 ASP B CA 1
ATOM 786 C C . ASP B 1 15 ? 8.375 -27.875 -13.5 1 97.25 15 ASP B C 1
ATOM 788 O O . ASP B 1 15 ? 9.172 -27.062 -13.977 1 97.25 15 ASP B O 1
ATOM 792 N N . ASP B 1 16 ? 7.414 -28.562 -14.352 1 97.62 16 ASP B N 1
ATOM 793 C CA . ASP B 1 16 ? 7.418 -28.359 -15.797 1 97.62 16 ASP B CA 1
ATOM 794 C C . ASP B 1 16 ? 6.312 -27.406 -16.219 1 97.62 16 ASP B C 1
ATOM 796 O O . ASP B 1 16 ? 5.969 -27.328 -17.406 1 97.62 16 ASP B O 1
ATOM 800 N N . PHE B 1 17 ? 5.711 -26.703 -15.219 1 98.38 17 PHE B N 1
ATOM 801 C CA . PHE B 1 17 ? 4.773 -25.625 -15.508 1 98.38 17 PHE B CA 1
ATOM 802 C C . PHE B 1 17 ? 5.5 -24.297 -15.633 1 98.38 17 PHE B C 1
ATOM 804 O O . PHE B 1 17 ? 6.223 -23.891 -14.719 1 98.38 17 PHE B O 1
ATOM 811 N N . GLY B 1 18 ? 5.316 -23.594 -16.656 1 98.19 18 GLY B N 1
ATOM 812 C CA . GLY B 1 18 ? 6.023 -22.359 -16.922 1 98.19 18 GLY B CA 1
ATOM 813 C C . GLY B 1 18 ? 5.484 -21.188 -16.125 1 98.19 18 GLY B C 1
ATOM 814 O O . GLY B 1 18 ? 4.418 -21.281 -15.516 1 98.19 18 GLY B O 1
ATOM 815 N N . SER B 1 19 ? 6.27 -20.094 -16.172 1 98.62 19 SER B N 1
ATOM 816 C CA . SER B 1 19 ? 5.852 -18.828 -15.586 1 98.62 19 SER B CA 1
ATOM 817 C C . SER B 1 19 ? 4.551 -18.344 -16.219 1 98.62 19 SER B C 1
ATOM 819 O O . SER B 1 19 ? 4.246 -18.672 -17.359 1 98.62 19 SER B O 1
ATOM 821 N N . ARG B 1 20 ? 3.779 -17.516 -15.422 1 98.69 20 ARG B N 1
ATOM 822 C CA . ARG B 1 20 ? 2.551 -16.891 -15.906 1 98.69 20 ARG B CA 1
ATOM 823 C C . ARG B 1 20 ? 2.207 -15.648 -15.094 1 98.69 20 ARG B C 1
ATOM 825 O O . ARG B 1 20 ? 2.727 -15.461 -13.992 1 98.69 20 ARG B O 1
ATOM 832 N N . PRO B 1 21 ? 1.358 -14.812 -15.617 1 98.88 21 PRO B N 1
ATOM 833 C CA . PRO B 1 21 ? 0.919 -13.641 -14.852 1 98.88 21 PRO B CA 1
ATOM 834 C C . PRO B 1 21 ? -0.225 -13.961 -13.891 1 98.88 21 PRO B C 1
ATOM 836 O O . PRO B 1 21 ? -0.989 -14.898 -14.125 1 98.88 21 PRO B O 1
ATOM 839 N N . ASN B 1 22 ? -0.275 -13.164 -12.781 1 98.88 22 ASN B N 1
ATOM 840 C CA . ASN B 1 22 ? -1.563 -13.109 -12.094 1 98.88 22 ASN B CA 1
ATOM 841 C C . ASN B 1 22 ? -2.602 -12.344 -12.914 1 98.88 22 ASN B C 1
ATOM 843 O O . ASN B 1 22 ? -2.252 -11.633 -13.859 1 98.88 22 ASN B O 1
ATOM 847 N N . ASN B 1 23 ? -3.961 -12.562 -12.531 1 98.88 23 ASN B N 1
ATOM 848 C CA . ASN B 1 23 ? -4.992 -11.93 -13.352 1 98.88 23 ASN B CA 1
ATOM 849 C C . ASN B 1 23 ? -6.105 -11.336 -12.492 1 98.88 23 ASN B C 1
ATOM 851 O O . ASN B 1 23 ? -7.23 -11.156 -12.961 1 98.88 23 ASN B O 1
ATOM 855 N N . GLN B 1 24 ? -5.824 -11.078 -11.242 1 98.94 24 GLN B N 1
ATOM 856 C CA . GLN B 1 24 ? -6.762 -10.422 -10.336 1 98.94 24 GLN B CA 1
ATOM 857 C C . GLN B 1 24 ? -6.031 -9.516 -9.352 1 98.94 24 GLN B C 1
ATOM 859 O O . GLN B 1 24 ? -4.941 -9.852 -8.883 1 98.94 24 GLN B O 1
ATOM 864 N N . ALA B 1 25 ? -6.645 -8.43 -9.062 1 98.88 25 ALA B N 1
ATOM 865 C CA . ALA B 1 25 ? -6.094 -7.441 -8.133 1 98.88 25 ALA B CA 1
ATOM 866 C C . ALA B 1 25 ? -7.168 -6.457 -7.688 1 98.88 25 ALA B C 1
ATOM 868 O O . ALA B 1 25 ? -8.328 -6.559 -8.094 1 98.88 25 ALA B O 1
ATOM 869 N N . SER B 1 26 ? -6.738 -5.602 -6.77 1 98.81 26 SER B N 1
ATOM 870 C CA . SER B 1 26 ? -7.645 -4.547 -6.328 1 98.81 26 SER B CA 1
ATOM 871 C C . SER B 1 26 ? -8.109 -3.695 -7.5 1 98.81 26 SER B C 1
ATOM 873 O O . SER B 1 26 ? -7.324 -3.367 -8.391 1 98.81 26 SER B O 1
ATOM 875 N N . THR B 1 27 ? -9.414 -3.242 -7.488 1 98.12 27 THR B N 1
ATOM 876 C CA . THR B 1 27 ? -9.953 -2.41 -8.555 1 98.12 27 THR B CA 1
ATOM 877 C C . THR B 1 27 ? -9.938 -0.937 -8.156 1 98.12 27 THR B C 1
ATOM 879 O O . THR B 1 27 ? -10.328 -0.07 -8.938 1 98.12 27 THR B O 1
ATOM 882 N N . ASP B 1 28 ? -9.398 -0.629 -6.93 1 97.44 28 ASP B N 1
ATOM 883 C CA . ASP B 1 28 ? -9.461 0.766 -6.504 1 97.44 28 ASP B CA 1
ATOM 884 C C . ASP B 1 28 ? -8.211 1.154 -5.723 1 97.44 28 ASP B C 1
ATOM 886 O O . ASP B 1 28 ? -8.164 2.223 -5.109 1 97.44 28 ASP B O 1
ATOM 890 N N . VAL B 1 29 ? -7.219 0.338 -5.594 1 98.44 29 VAL B N 1
ATOM 891 C CA . VAL B 1 29 ? -5.898 0.616 -5.043 1 98.44 29 VAL B CA 1
ATOM 892 C C . VAL B 1 29 ? -4.824 0.259 -6.066 1 98.44 29 VAL B C 1
ATOM 894 O O . VAL B 1 29 ? -4.766 -0.878 -6.543 1 98.44 29 VAL B O 1
ATOM 897 N N . PHE B 1 30 ? -3.984 1.225 -6.426 1 98.5 30 PHE B N 1
ATOM 898 C CA . PHE B 1 30 ? -3.061 1.046 -7.539 1 98.5 30 PHE B CA 1
ATOM 899 C C . PHE B 1 30 ? -1.629 1.336 -7.109 1 98.5 30 PHE B C 1
ATOM 901 O O . PHE B 1 30 ? -1.379 2.291 -6.371 1 98.5 30 PHE B O 1
ATOM 908 N N . VAL B 1 31 ? -0.779 0.484 -7.508 1 98.5 31 VAL B N 1
ATOM 909 C CA . VAL B 1 31 ? 0.666 0.623 -7.355 1 98.5 31 VAL B CA 1
ATOM 910 C C . VAL B 1 31 ? 1.321 0.742 -8.727 1 98.5 31 VAL B C 1
ATOM 912 O O . VAL B 1 31 ? 1.27 -0.192 -9.531 1 98.5 31 VAL B O 1
ATOM 915 N N . ASN B 1 32 ? 1.938 1.913 -9.016 1 97.94 32 ASN B N 1
ATOM 916 C CA . ASN B 1 32 ? 2.576 2.166 -10.305 1 97.94 32 ASN B CA 1
ATOM 917 C C . ASN B 1 32 ? 1.608 1.945 -11.461 1 97.94 32 ASN B C 1
ATOM 919 O O . ASN B 1 32 ? 1.958 1.308 -12.453 1 97.94 32 ASN B O 1
ATOM 923 N N . GLY B 1 33 ? 0.423 2.283 -11.227 1 97 33 GLY B N 1
ATOM 924 C CA . GLY B 1 33 ? -0.549 2.273 -12.305 1 97 33 GLY B CA 1
ATOM 925 C C . GLY B 1 33 ? -1.248 0.937 -12.469 1 97 33 GLY B C 1
ATOM 926 O O . GLY B 1 33 ? -2.104 0.778 -13.344 1 97 33 GLY B O 1
ATOM 927 N N . ARG B 1 34 ? -0.966 -0.038 -11.688 1 98.69 34 ARG B N 1
ATOM 928 C CA . ARG B 1 34 ? -1.556 -1.372 -11.75 1 98.69 34 ARG B CA 1
ATOM 929 C C . ARG B 1 34 ? -2.189 -1.748 -10.414 1 98.69 34 ARG B C 1
ATOM 931 O O . ARG B 1 34 ? -1.713 -1.334 -9.352 1 98.69 34 ARG B O 1
ATOM 938 N N . GLY B 1 35 ? -3.25 -2.531 -10.352 1 98.81 35 GLY B N 1
ATOM 939 C CA . GLY B 1 35 ? -3.934 -2.936 -9.133 1 98.81 35 GLY B CA 1
ATOM 940 C C . GLY B 1 35 ? -3.045 -3.715 -8.18 1 98.81 35 GLY B C 1
ATOM 941 O O . GLY B 1 35 ? -2.219 -4.52 -8.617 1 98.81 35 GLY B O 1
ATOM 942 N N . ALA B 1 36 ? -3.248 -3.453 -6.926 1 98.88 36 ALA B N 1
ATOM 943 C CA . ALA B 1 36 ? -2.533 -4.188 -5.883 1 98.88 36 ALA B CA 1
ATOM 944 C C . ALA B 1 36 ? -2.986 -5.645 -5.832 1 98.88 36 ALA B C 1
ATOM 946 O O . ALA B 1 36 ? -4.18 -5.926 -5.699 1 98.88 36 ALA B O 1
ATOM 947 N N . HIS B 1 37 ? -2.051 -6.613 -5.973 1 98.94 37 HIS B N 1
ATOM 948 C CA . HIS B 1 37 ? -2.34 -8.039 -5.91 1 98.94 37 HIS B CA 1
ATOM 949 C C . HIS B 1 37 ? -2.383 -8.531 -4.469 1 98.94 37 HIS B C 1
ATOM 951 O O . HIS B 1 37 ? -1.49 -8.227 -3.676 1 98.94 37 HIS B O 1
ATOM 957 N N . ARG B 1 38 ? -3.412 -9.312 -4.086 1 98.94 38 ARG B N 1
ATOM 958 C CA . ARG B 1 38 ? -3.67 -9.641 -2.688 1 98.94 38 ARG B CA 1
ATOM 959 C C . ARG B 1 38 ? -3.801 -11.148 -2.49 1 98.94 38 ARG B C 1
ATOM 961 O O . ARG B 1 38 ? -4.062 -11.883 -3.443 1 98.94 38 ARG B O 1
ATOM 968 N N . GLN B 1 39 ? -3.531 -11.555 -1.277 1 98.94 39 GLN B N 1
ATOM 969 C CA . GLN B 1 39 ? -3.773 -12.953 -0.94 1 98.94 39 GLN B CA 1
ATOM 970 C C . GLN B 1 39 ? -5.156 -13.398 -1.404 1 98.94 39 GLN B C 1
ATOM 972 O O . GLN B 1 39 ? -6.145 -12.688 -1.207 1 98.94 39 GLN B O 1
ATOM 977 N N . GLY B 1 40 ? -5.164 -14.531 -1.976 1 98.94 40 GLY B N 1
ATOM 978 C CA . GLY B 1 40 ? -6.418 -15.086 -2.453 1 98.94 40 GLY B CA 1
ATOM 979 C C . GLY B 1 40 ? -6.723 -14.727 -3.895 1 98.94 40 GLY B C 1
ATOM 980 O O . GLY B 1 40 ? -7.547 -15.375 -4.543 1 98.94 40 GLY B O 1
ATOM 981 N N . ASP B 1 41 ? -6.129 -13.711 -4.441 1 98.94 41 ASP B N 1
ATOM 982 C CA . ASP B 1 41 ? -6.316 -13.328 -5.836 1 98.94 41 ASP B CA 1
ATOM 983 C C . ASP B 1 41 ? -5.824 -14.422 -6.777 1 98.94 41 ASP B C 1
ATOM 985 O O . ASP B 1 41 ? -4.875 -15.141 -6.461 1 98.94 41 ASP B O 1
ATOM 989 N N . SER B 1 42 ? -6.395 -14.453 -7.961 1 98.88 42 SER B N 1
ATOM 990 C CA . SER B 1 42 ? -6.207 -15.586 -8.859 1 98.88 42 SER B CA 1
ATOM 991 C C . SER B 1 42 ? -4.996 -15.383 -9.766 1 98.88 42 SER B C 1
ATOM 993 O O . SER B 1 42 ? -4.574 -14.242 -10 1 98.88 42 SER B O 1
ATOM 995 N N . TRP B 1 43 ? -4.523 -16.484 -10.242 1 98.88 43 TRP B N 1
ATOM 996 C CA . TRP B 1 43 ? -3.465 -16.562 -11.25 1 98.88 43 TRP B CA 1
ATOM 997 C C . TRP B 1 43 ? -3.955 -17.266 -12.508 1 98.88 43 TRP B C 1
ATOM 999 O O . TRP B 1 43 ? -4.742 -18.203 -12.43 1 98.88 43 TRP B O 1
ATOM 1009 N N . ALA B 1 44 ? -3.404 -16.891 -13.609 1 98.81 44 ALA B N 1
ATOM 1010 C CA . ALA B 1 44 ? -3.809 -17.453 -14.891 1 98.81 44 ALA B CA 1
ATOM 1011 C C . ALA B 1 44 ? -3.492 -18.953 -14.961 1 98.81 44 ALA B C 1
ATOM 1013 O O . ALA B 1 44 ? -2.613 -19.438 -14.25 1 98.81 44 ALA B O 1
ATOM 1014 N N . VAL B 1 45 ? -4.246 -19.625 -15.781 1 98.38 45 VAL B N 1
ATOM 1015 C CA . VAL B 1 45 ? -3.982 -21.047 -16.047 1 98.38 45 VAL B CA 1
ATOM 1016 C C . VAL B 1 45 ? -2.678 -21.188 -16.812 1 98.38 45 VAL B C 1
ATOM 1018 O O . VAL B 1 45 ? -2.41 -20.422 -17.75 1 98.38 45 VAL B O 1
ATOM 1021 N N . HIS B 1 46 ? -1.825 -22.141 -16.438 1 98.12 46 H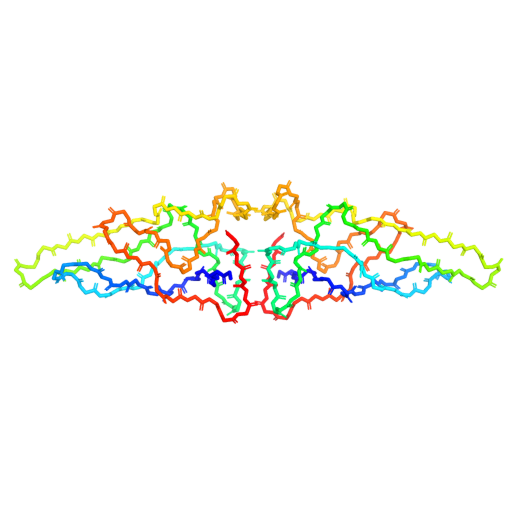IS B N 1
ATOM 1022 C CA . HIS B 1 46 ? -0.688 -22.594 -17.234 1 98.12 46 HIS B CA 1
ATOM 1023 C C . HIS B 1 46 ? -0.666 -24.109 -17.359 1 98.12 46 HIS B C 1
ATOM 1025 O O . HIS B 1 46 ? -1.312 -24.812 -16.562 1 98.12 46 HIS B O 1
ATOM 1031 N N . CYS B 1 47 ? -0.066 -24.562 -18.422 1 97.69 47 CYS B N 1
ATOM 1032 C CA . CYS B 1 47 ? -0.045 -25.984 -18.734 1 97.69 47 CYS B CA 1
ATOM 1033 C C . CYS B 1 47 ? 1.386 -26.5 -18.828 1 97.69 47 CYS B C 1
ATOM 1035 O O . CYS B 1 47 ? 2.312 -25.734 -19.078 1 97.69 47 CYS B O 1
ATOM 1037 N N . ASN B 1 48 ? 1.454 -27.875 -18.531 1 96.38 48 ASN B N 1
ATOM 1038 C CA . ASN B 1 48 ? 2.736 -28.5 -18.812 1 96.38 48 ASN B CA 1
ATOM 1039 C C . ASN B 1 48 ? 2.727 -29.219 -20.156 1 96.38 48 ASN B C 1
ATOM 1041 O O . ASN B 1 48 ? 1.742 -29.156 -20.891 1 96.38 48 ASN B O 1
ATOM 1045 N N . PRO B 1 49 ? 3.846 -29.812 -20.625 1 92.31 49 PRO B N 1
ATOM 1046 C CA . PRO B 1 49 ? 3.963 -30.375 -21.969 1 92.31 49 PRO B CA 1
ATOM 1047 C C . PRO B 1 49 ? 3.027 -31.562 -22.188 1 92.31 49 PRO B C 1
ATOM 1049 O O . PRO B 1 49 ? 2.73 -31.922 -23.328 1 92.31 49 PRO B O 1
ATOM 1052 N N . VAL B 1 50 ? 2.457 -32.469 -21.312 1 88.12 50 VAL B N 1
ATOM 1053 C CA . VAL B 1 50 ? 1.616 -33.656 -21.484 1 88.12 50 VAL B CA 1
ATOM 1054 C C . VAL B 1 50 ? 0.147 -33.281 -21.328 1 88.12 50 VAL B C 1
ATOM 1056 O O . VAL B 1 50 ? -0.719 -34.156 -21.203 1 88.12 50 VAL B O 1
ATOM 1059 N N . PRO B 1 51 ? -0.281 -32.188 -21.438 1 81.19 51 PRO B N 1
ATOM 1060 C CA . PRO B 1 51 ? -0.843 -30.844 -21.234 1 81.19 51 PRO B CA 1
ATOM 1061 C C . PRO B 1 51 ? -1.771 -30.766 -20.031 1 81.19 51 PRO B C 1
ATOM 1063 O O . PRO B 1 51 ? -2.992 -30.703 -20.188 1 81.19 51 PRO B O 1
ATOM 1066 N N . SER B 1 52 ? -1.457 -31.188 -18.875 1 94.81 52 SER B N 1
ATOM 1067 C CA . SER B 1 52 ? -2.158 -30.875 -17.641 1 94.81 52 SER B CA 1
ATOM 1068 C C . SER B 1 52 ? -2.074 -29.375 -17.328 1 94.81 52 SER B C 1
ATOM 1070 O O . SER B 1 52 ? -1.01 -28.766 -17.453 1 94.81 52 SER B O 1
ATOM 1072 N N . CYS B 1 53 ? -3.318 -28.797 -17.047 1 98.38 53 CYS B N 1
ATOM 1073 C CA . CYS B 1 53 ? -3.396 -27.359 -16.812 1 98.38 53 CYS B CA 1
ATOM 1074 C C . CYS B 1 53 ? -4.059 -27.047 -15.484 1 98.38 53 CYS B C 1
ATOM 1076 O O . CYS B 1 53 ? -4.91 -27.812 -15.016 1 98.38 53 CYS B O 1
ATOM 1078 N N . HIS B 1 54 ? -3.621 -25.969 -14.836 1 98.44 54 HIS B N 1
ATOM 1079 C CA . HIS B 1 54 ? -4.297 -25.5 -13.633 1 98.44 54 HIS B CA 1
ATOM 1080 C C . HIS B 1 54 ? -4.008 -24.016 -13.383 1 98.44 54 HIS B C 1
ATOM 1082 O O . HIS B 1 54 ? -3.037 -23.469 -13.906 1 98.44 54 HIS B O 1
ATOM 1088 N N . GLY B 1 55 ? -4.949 -23.406 -12.695 1 98 55 GLY B N 1
ATOM 1089 C CA . GLY B 1 55 ? -4.719 -22.078 -12.156 1 98 55 GLY B CA 1
ATOM 1090 C C . GLY B 1 55 ? -4.152 -22.094 -10.75 1 98 55 GLY B C 1
ATOM 1091 O O . GLY B 1 55 ? -3.416 -23.016 -10.383 1 98 55 GLY B O 1
ATOM 1092 N N . GLY B 1 56 ? -4.332 -21.016 -10.055 1 98.19 56 GLY B N 1
ATOM 1093 C CA . GLY B 1 56 ? -3.955 -20.906 -8.648 1 98.19 56 GLY B CA 1
ATOM 1094 C C . GLY B 1 56 ? -4.406 -19.609 -8.008 1 98.19 56 GLY B C 1
ATOM 1095 O O . GLY B 1 56 ? -5.066 -18.797 -8.656 1 98.19 56 GLY B O 1
ATOM 1096 N N . ASN B 1 57 ? -4.137 -19.547 -6.797 1 98.81 57 ASN B N 1
ATOM 1097 C CA . ASN B 1 57 ? -4.391 -18.328 -6.016 1 98.81 57 ASN B CA 1
ATOM 1098 C C . ASN B 1 57 ? -3.193 -17.969 -5.145 1 98.81 57 ASN B C 1
ATOM 1100 O O . ASN B 1 57 ? -2.424 -18.844 -4.738 1 98.81 57 ASN B O 1
ATOM 1104 N N . ALA B 1 58 ? -3.051 -16.672 -4.883 1 98.94 58 ALA B N 1
ATOM 1105 C CA . ALA B 1 58 ? -2.021 -16.203 -3.953 1 98.94 58 ALA B CA 1
ATOM 1106 C C . ALA B 1 58 ? -2.211 -16.828 -2.572 1 98.94 58 ALA B C 1
ATOM 1108 O O . ALA B 1 58 ? -3.264 -16.656 -1.949 1 98.94 58 ALA B O 1
ATOM 1109 N N . ALA B 1 59 ? -1.189 -17.438 -2.082 1 98.88 59 ALA B N 1
ATOM 1110 C CA . ALA B 1 59 ? -1.333 -18.234 -0.869 1 98.88 59 ALA B CA 1
ATOM 1111 C C . ALA B 1 59 ? -1.082 -17.391 0.377 1 98.88 59 ALA B C 1
ATOM 1113 O O . ALA B 1 59 ? -1.634 -17.672 1.444 1 98.88 59 ALA B O 1
ATOM 1114 N N . ASN B 1 60 ? -0.201 -16.406 0.273 1 98.25 60 ASN B N 1
ATOM 1115 C CA . ASN B 1 60 ? 0.111 -15.57 1.421 1 98.25 60 ASN B CA 1
ATOM 1116 C C . ASN B 1 60 ? 0.435 -14.141 0.994 1 98.25 60 ASN B C 1
ATOM 1118 O O . ASN B 1 60 ? 0.543 -13.852 -0.2 1 98.25 60 ASN B O 1
ATOM 1122 N N . GLY B 1 61 ? 0.528 -13.258 1.943 1 98.31 61 GLY B N 1
ATOM 1123 C CA . GLY B 1 61 ? 0.871 -11.852 1.802 1 98.31 61 GLY B CA 1
ATOM 1124 C C . GLY B 1 61 ? 1.409 -11.242 3.08 1 98.31 61 GLY B C 1
ATOM 1125 O O . GLY B 1 61 ? 1.801 -11.953 4.004 1 98.31 61 GLY B O 1
ATOM 1126 N N . SER B 1 62 ? 1.514 -9.969 3.074 1 98.62 62 SER B N 1
ATOM 1127 C CA . SER B 1 62 ? 2.062 -9.211 4.195 1 98.62 62 SER B CA 1
ATOM 1128 C C . SER B 1 62 ? 1.26 -9.445 5.469 1 98.62 62 SER B C 1
ATOM 1130 O O . SER B 1 62 ? 0.028 -9.484 5.434 1 98.62 62 SER B O 1
ATOM 1132 N N . PRO B 1 63 ? 1.929 -9.547 6.617 1 97.38 63 PRO B N 1
ATOM 1133 C CA . PRO B 1 63 ? 1.173 -9.633 7.871 1 97.38 63 PRO B CA 1
ATOM 1134 C C . PRO B 1 63 ? 0.68 -8.266 8.352 1 97.38 63 PRO B C 1
ATOM 1136 O O . PRO B 1 63 ? -0.144 -8.195 9.266 1 97.38 63 PRO B O 1
ATOM 1139 N N . ASN B 1 64 ? 1.155 -7.156 7.672 1 96.25 64 ASN B N 1
ATOM 1140 C CA . ASN B 1 64 ? 0.917 -5.848 8.281 1 96.25 64 ASN B CA 1
ATOM 1141 C C . ASN B 1 64 ? 0.346 -4.859 7.27 1 96.25 64 ASN B C 1
ATOM 1143 O O . ASN B 1 64 ? 0.063 -3.709 7.613 1 96.25 64 ASN B O 1
ATOM 1147 N N . VAL B 1 65 ? 0.31 -5.172 6.059 1 98.25 65 VAL B N 1
ATOM 1148 C CA . VAL B 1 65 ? -0.28 -4.328 5.02 1 98.25 65 VAL B CA 1
ATOM 1149 C C . VAL B 1 65 ? -1.502 -5.023 4.426 1 98.25 65 VAL B C 1
ATOM 1151 O O . VAL B 1 65 ? -1.385 -6.102 3.838 1 98.25 65 VAL B O 1
ATOM 1154 N N . PHE B 1 66 ? -2.688 -4.453 4.523 1 98.56 66 PHE B N 1
ATOM 1155 C CA . PHE B 1 66 ? -3.943 -5.012 4.043 1 98.56 66 PHE B CA 1
ATOM 1156 C C . PHE B 1 66 ? -4.605 -4.074 3.039 1 98.56 66 PHE B C 1
ATOM 1158 O O . PHE B 1 66 ? -4.629 -2.859 3.242 1 98.56 66 PHE B O 1
ATOM 1165 N N . VAL B 1 67 ? -5.035 -4.617 2.014 1 98.62 67 VAL B N 1
ATOM 1166 C CA . VAL B 1 67 ? -5.758 -3.918 0.956 1 98.62 67 VAL B CA 1
ATOM 1167 C C . VAL B 1 67 ? -7.117 -4.574 0.737 1 98.62 67 VAL B C 1
ATOM 1169 O O . VAL B 1 67 ? -7.195 -5.754 0.389 1 98.62 67 VAL B O 1
ATOM 1172 N N . ASN B 1 68 ? -8.25 -3.832 0.937 1 98 68 ASN B N 1
ATOM 1173 C CA . ASN B 1 68 ? -9.602 -4.355 0.798 1 98 68 ASN B CA 1
ATOM 1174 C C . ASN B 1 68 ? -9.828 -5.574 1.691 1 98 68 ASN B C 1
ATOM 1176 O O . ASN B 1 68 ? -10.406 -6.57 1.255 1 98 68 ASN B O 1
ATOM 1180 N N . GLY B 1 69 ? -9.172 -5.512 2.77 1 97.88 69 GLY B N 1
ATOM 1181 C CA . GLY B 1 69 ? -9.414 -6.551 3.756 1 97.88 69 GLY B CA 1
ATOM 1182 C C . GLY B 1 69 ? -8.531 -7.77 3.572 1 97.88 69 GLY B C 1
ATOM 1183 O O . GLY B 1 69 ? -8.625 -8.734 4.336 1 97.88 69 GLY B O 1
ATOM 1184 N N . LYS B 1 70 ? -7.648 -7.797 2.615 1 98.69 70 LYS B N 1
ATOM 1185 C CA . LYS B 1 70 ? -6.773 -8.93 2.326 1 98.69 70 LYS B CA 1
ATOM 1186 C C . LYS B 1 70 ? -5.305 -8.531 2.434 1 98.69 70 LYS B C 1
ATOM 1188 O O . LYS B 1 70 ? -4.93 -7.414 2.078 1 98.69 70 LYS B O 1
ATOM 1193 N N . PRO B 1 71 ? -4.418 -9.406 2.887 1 98.88 71 PRO B N 1
ATOM 1194 C CA . PRO B 1 71 ? -2.979 -9.117 2.889 1 98.88 71 PRO B CA 1
ATOM 1195 C C . PRO B 1 71 ? -2.438 -8.805 1.497 1 98.88 71 PRO B C 1
ATOM 1197 O O . PRO B 1 71 ? -2.777 -9.484 0.528 1 98.88 71 PRO B O 1
ATOM 1200 N N . MET B 1 72 ? -1.624 -7.785 1.456 1 98.81 72 MET B N 1
ATOM 1201 C CA . MET B 1 72 ? -0.954 -7.441 0.205 1 98.81 72 MET B CA 1
ATOM 1202 C C . MET B 1 72 ? 0.165 -8.43 -0.103 1 98.81 72 MET B C 1
ATOM 1204 O O . MET B 1 72 ? 0.931 -8.805 0.787 1 98.81 72 MET B O 1
ATOM 1208 N N . CYS B 1 73 ? 0.283 -8.789 -1.406 1 98.88 73 CYS B N 1
ATOM 1209 C CA . CYS B 1 73 ? 1.307 -9.758 -1.798 1 98.88 73 CYS B CA 1
ATOM 1210 C C . CYS B 1 73 ? 2.617 -9.055 -2.135 1 98.88 73 CYS B C 1
ATOM 1212 O O . CYS B 1 73 ? 2.613 -7.902 -2.576 1 98.88 73 CYS B O 1
ATOM 1214 N N . ARG B 1 74 ? 3.801 -9.805 -1.979 1 98.69 74 ARG B N 1
ATOM 1215 C CA . ARG B 1 74 ? 5.156 -9.312 -2.207 1 98.69 74 ARG B CA 1
ATOM 1216 C C . ARG B 1 74 ? 5.953 -10.281 -3.07 1 98.69 74 ARG B C 1
ATOM 1218 O O . ARG B 1 74 ? 5.617 -11.461 -3.158 1 98.69 74 ARG B O 1
ATOM 1225 N N . ILE B 1 75 ? 6.852 -9.719 -3.717 1 98.88 75 ILE B N 1
ATOM 1226 C CA . ILE B 1 75 ? 7.828 -10.609 -4.332 1 98.88 75 ILE B CA 1
ATOM 1227 C C . ILE B 1 75 ? 8.297 -11.641 -3.314 1 98.88 75 ILE B C 1
ATOM 1229 O O . ILE B 1 75 ? 8.602 -11.305 -2.17 1 98.88 75 ILE B O 1
ATOM 1233 N N . GLY B 1 76 ? 8.336 -12.914 -3.699 1 98.69 76 GLY B N 1
ATOM 1234 C CA . GLY B 1 76 ? 8.773 -13.992 -2.83 1 98.69 76 GLY B CA 1
ATOM 1235 C C . GLY B 1 76 ? 7.621 -14.75 -2.199 1 98.69 76 GLY B C 1
ATOM 1236 O O . GLY B 1 76 ? 7.805 -15.867 -1.702 1 98.69 76 GLY B O 1
ATOM 1237 N N . ASP B 1 77 ? 6.441 -14.18 -2.197 1 98.81 77 ASP B N 1
ATOM 1238 C CA . ASP B 1 77 ? 5.27 -14.875 -1.669 1 98.81 77 ASP B CA 1
ATOM 1239 C C . ASP B 1 77 ? 4.879 -16.047 -2.557 1 98.81 77 ASP B C 1
ATOM 1241 O O . ASP B 1 77 ? 5.219 -16.078 -3.742 1 98.81 77 ASP B O 1
ATOM 1245 N N . SER B 1 78 ? 4.102 -17.016 -1.964 1 98.81 78 SER B N 1
ATOM 1246 C CA . SER B 1 78 ? 3.807 -18.266 -2.656 1 98.81 78 SER B CA 1
ATOM 1247 C C . SER B 1 78 ? 2.453 -18.203 -3.357 1 98.81 78 SER B C 1
ATOM 1249 O O . SER B 1 78 ? 1.545 -17.5 -2.902 1 98.81 78 SER B O 1
ATOM 1251 N N . VAL B 1 79 ? 2.398 -18.922 -4.43 1 98.81 79 VAL B N 1
ATOM 1252 C CA . VAL B 1 79 ? 1.143 -19.344 -5.047 1 98.81 79 VAL B CA 1
ATOM 1253 C C . VAL B 1 79 ? 0.803 -20.766 -4.621 1 98.81 79 VAL B C 1
ATOM 1255 O O . VAL B 1 79 ? 1.696 -21.594 -4.445 1 98.81 79 VAL B O 1
ATOM 1258 N N . ASN B 1 80 ? -0.452 -21.078 -4.5 1 98.75 80 ASN B N 1
ATOM 1259 C CA . ASN B 1 80 ? -0.828 -22.312 -3.836 1 98.75 80 ASN B CA 1
ATOM 1260 C C . ASN B 1 80 ? -0.487 -23.531 -4.688 1 98.75 80 ASN B C 1
ATOM 1262 O O . ASN B 1 80 ? -0.521 -24.672 -4.203 1 98.75 80 ASN B O 1
ATOM 1266 N N . CYS B 1 81 ? -0.182 -23.359 -5.938 1 98 81 CYS B N 1
ATOM 1267 C CA . CYS B 1 81 ? 0.152 -24.5 -6.781 1 98 81 CYS B CA 1
ATOM 1268 C C . CYS B 1 81 ? 1.62 -24.891 -6.629 1 98 81 CYS B C 1
ATOM 1270 O O . CYS B 1 81 ? 2.061 -25.906 -7.16 1 98 81 CYS B O 1
ATOM 1272 N N . GLY B 1 82 ? 2.387 -23.969 -6.031 1 98.25 82 GLY B N 1
ATOM 1273 C CA . GLY B 1 82 ? 3.799 -24.281 -5.859 1 98.25 82 GLY B CA 1
ATOM 1274 C C . GLY B 1 82 ? 4.711 -23.219 -6.465 1 98.25 82 GLY B C 1
ATOM 1275 O O . GLY B 1 82 ? 5.918 -23.219 -6.215 1 98.25 82 GLY B O 1
ATOM 1276 N N . SER B 1 83 ? 4.223 -22.297 -7.227 1 98.56 83 SER B N 1
ATOM 1277 C CA . SER B 1 83 ? 4.992 -21.172 -7.766 1 98.56 83 SER B CA 1
ATOM 1278 C C . SER B 1 83 ? 5.312 -20.156 -6.688 1 98.56 83 SER B C 1
ATOM 1280 O O . SER B 1 83 ? 4.754 -20.203 -5.59 1 98.56 83 SER B O 1
ATOM 1282 N N . THR B 1 84 ? 6.273 -19.281 -6.98 1 98.81 84 THR B N 1
ATOM 1283 C CA . THR B 1 84 ? 6.613 -18.109 -6.18 1 98.81 84 THR B CA 1
ATOM 1284 C C . THR B 1 84 ? 6.492 -16.828 -7.008 1 98.81 84 THR B C 1
ATOM 1286 O O . THR B 1 84 ? 6.832 -16.812 -8.188 1 98.81 84 THR B O 1
ATOM 1289 N N . MET B 1 85 ? 6.082 -15.766 -6.402 1 98.88 85 MET B N 1
ATOM 1290 C CA . MET B 1 85 ? 5.965 -14.484 -7.102 1 98.88 85 MET B CA 1
ATOM 1291 C C . MET B 1 85 ? 7.332 -13.852 -7.305 1 98.88 85 MET B C 1
ATOM 1293 O O . MET B 1 85 ? 8.109 -13.711 -6.355 1 98.88 85 MET B O 1
ATOM 1297 N N . VAL B 1 86 ? 7.66 -13.375 -8.555 1 98.75 86 VAL B N 1
ATOM 1298 C CA . VAL B 1 86 ? 9.07 -13.062 -8.781 1 98.75 86 VAL B CA 1
ATOM 1299 C C . VAL B 1 86 ? 9.203 -11.633 -9.305 1 98.75 86 VAL B C 1
ATOM 1301 O O . VAL B 1 86 ? 10.312 -11.117 -9.43 1 98.75 86 VAL B O 1
ATOM 1304 N N . ASN B 1 87 ? 8.086 -10.969 -9.695 1 98.19 87 ASN B N 1
ATOM 1305 C CA . ASN B 1 87 ? 8.102 -9.57 -10.086 1 98.19 87 ASN B CA 1
ATOM 1306 C C . ASN B 1 87 ? 7.184 -8.727 -9.211 1 98.19 87 ASN B C 1
ATOM 1308 O O . ASN B 1 87 ? 6.23 -9.242 -8.625 1 98.19 87 ASN B O 1
ATOM 1312 N N . GLY B 1 88 ? 7.531 -7.449 -9.148 1 98.38 88 GLY B N 1
ATOM 1313 C CA . GLY B 1 88 ? 6.77 -6.469 -8.391 1 98.38 88 GLY B CA 1
ATOM 1314 C C . GLY B 1 88 ? 7.301 -5.055 -8.547 1 98.38 88 GLY B C 1
ATOM 1315 O O . GLY B 1 88 ? 8.07 -4.77 -9.461 1 98.38 88 GLY B O 1
ATOM 1316 N N . SER B 1 89 ? 6.84 -4.238 -7.684 1 98.81 89 SER B N 1
ATOM 1317 C CA . SER B 1 89 ? 7.207 -2.824 -7.727 1 98.81 89 SER B CA 1
ATOM 1318 C C . SER B 1 89 ? 8.672 -2.625 -7.359 1 98.81 89 SER B C 1
ATOM 1320 O O . SER B 1 89 ? 9.18 -3.27 -6.441 1 98.81 89 SER B O 1
ATOM 1322 N N . SER B 1 90 ? 9.328 -1.628 -8.016 1 98.19 90 SER B N 1
ATOM 1323 C CA . SER B 1 90 ? 10.719 -1.314 -7.719 1 98.19 90 SER B CA 1
ATOM 1324 C C . SER B 1 90 ? 10.82 -0.172 -6.711 1 98.19 90 SER B C 1
ATOM 1326 O O . SER B 1 90 ? 11.922 0.205 -6.305 1 98.19 90 SER B O 1
ATOM 1328 N N . ASN B 1 91 ? 9.664 0.365 -6.262 1 98.12 91 ASN B N 1
ATOM 1329 C CA . ASN B 1 91 ? 9.766 1.511 -5.363 1 98.12 91 ASN B CA 1
ATOM 1330 C C . ASN B 1 91 ? 8.656 1.502 -4.312 1 98.12 91 ASN B C 1
ATOM 1332 O O . ASN B 1 91 ? 8.414 2.516 -3.656 1 98.12 91 ASN B O 1
ATOM 1336 N N . VAL B 1 92 ? 7.871 0.546 -4.238 1 98.31 92 VAL B N 1
ATOM 1337 C CA . VAL B 1 92 ? 6.949 0.274 -3.141 1 98.31 92 VAL B CA 1
ATOM 1338 C C . VAL B 1 92 ? 7.336 -1.033 -2.453 1 98.31 92 VAL B C 1
ATOM 1340 O O . VAL B 1 92 ? 7.301 -2.102 -3.07 1 98.31 92 VAL B O 1
ATOM 1343 N N . PHE B 1 93 ? 7.738 -0.996 -1.229 1 98 93 PHE B N 1
ATOM 1344 C CA . PHE B 1 93 ? 8.25 -2.141 -0.486 1 98 93 PHE B CA 1
ATOM 1345 C C . PHE B 1 93 ? 7.383 -2.424 0.736 1 98 93 PHE B C 1
ATOM 1347 O O . PHE B 1 93 ? 7.031 -1.505 1.479 1 98 93 PHE B O 1
ATOM 1354 N N . VAL B 1 94 ? 7.09 -3.678 0.867 1 96.56 94 VAL B N 1
ATOM 1355 C CA . VAL B 1 94 ? 6.148 -4.152 1.878 1 96.56 94 VAL B CA 1
ATOM 1356 C C . VAL B 1 94 ? 6.816 -5.223 2.742 1 96.56 94 VAL B C 1
ATOM 1358 O O . VAL B 1 94 ? 7.523 -6.09 2.227 1 96.56 94 VAL B O 1
ATOM 1361 N N . ASN B 1 95 ? 6.617 -5.121 3.986 1 91.81 95 ASN B N 1
ATOM 1362 C CA . ASN B 1 95 ? 7.219 -6.094 4.895 1 91.81 95 ASN B CA 1
ATOM 1363 C C . ASN B 1 95 ? 6.418 -7.395 4.934 1 91.81 95 ASN B C 1
ATOM 1365 O O . ASN B 1 95 ? 5.246 -7.418 4.555 1 91.81 95 ASN B O 1
#

Organism: NCBI:txid2884420

Nearest PDB structures (foldseek):
  4ku0-assembly1_D  TM=9.596E-01  e=7.117E-09  Tequatrovirus T4
  4jiw-assembly3_L  TM=9.269E-01  e=1.628E-08  Escherichia coli CFT073
  4jiv-assembly1_D  TM=9.586E-01  e=8.034E-08  Vibrio cholerae O1 biovar El Tor str. N16961
  6p20-assembly1_D  TM=8.523E-01  e=9.710E-04  Phikzvirus phiKZ
  3lh1-assembly1_A  TM=3.195E-01  e=5.442E+00  Escherichia coli K-12

pLDDT: mean 97.89, std 2.45, range [80.88, 98.94]

Foldseek 3Di:
DFAFAFFQAWWCADDQWHIFTFHDADPPDDDPRTHFAFFFGKTDWTAGPVGDIDIWTFHDAAPPDDDPRTHTHGQQGDTPVGIGGHDHDPPHDGD/DFAFAFFQAWWCADDQWHIFTFHDADPPDDDPRTHFAFFFGKTDWTAGPVGDIDIWTFHDAAPPDDDPRTHTHGQQGDTPVGIGGHDHDPPHDGD

InterPro domains:
  IPR008727 PAAR motif [PF05488] (24-86)

Sequence (190 aa):
MPGAVRLNDTCSGHDDFGSRPNNQASTDVFVNGRGAHRQGDSWAVHCNPVPSCHGGNAANGSPNVFVNGKPMCRIGDSVNCGSTMVNGSSNVFVNMPGAVRLNDTCSGHDDFGSRPNNQASTDVFVNGRGAHRQGDSWAVHCNPVPSCHGGNAANGSPNVFVNGKPMCRIGDSVNCGSTMVNGSSNVFVN

Secondary structure (DSSP, 8-state):
-PBBPBTT-BB--BTTBPP-BB----SS-EETTEEBPBTT-EEEEEE-SS--EEEEEB----SSEEETTEEBPBTTPBBTTS-BB----SSEE--/-PBBPBTT-BB--BTTBPP-BB----SS-EETTEEBPBTT-EEEEEE-SS--EEEEEB----SSEEETTEEBPBTTPBBTTS-BB----SSEE--

Solvent-accessible surface area (backbone atoms only — not comparable to full-atom values): 8996 Å² total; per-residue (Å²): 112,38,19,33,20,30,43,56,31,35,34,63,24,44,95,75,29,55,57,48,36,33,74,34,46,42,93,62,34,30,49,74,82,27,22,39,18,29,35,62,30,39,32,50,71,43,48,30,95,94,62,58,68,48,56,40,30,31,61,39,43,23,91,40,35,28,48,76,83,25,29,33,22,29,36,68,30,40,30,68,75,61,25,31,27,69,35,50,39,94,44,34,27,41,83,113,38,20,32,22,30,43,56,31,34,33,62,23,42,96,73,30,56,56,50,37,34,73,34,47,42,92,61,33,30,50,74,80,27,23,39,18,29,35,62,30,39,32,50,70,43,49,30,93,94,62,58,70,48,56,41,29,30,62,40,44,23,91,40,34,30,48,77,84,25,28,33,22,30,34,69,30,40,31,67,77,60,26,33,28,68,36,49,38,94,44,34,28,41,84

Radius of gyration: 19.36 Å; Cα contacts (8 Å, |Δi|>4): 583; chains: 2; bounding box: 23×70×41 Å